Protein AF-A0A931UZY3-F1 (afdb_monomer)

Radius of gyration: 19.7 Å; Cα contacts (8 Å, |Δi|>4): 769; chains: 1; bounding box: 46×36×53 Å

Secondary structure (DSSP, 8-state):
--HHHHHHHHHH-TTSTT--HHHHHHTT---HHHHHHHHHTT-BTTB--EEEEEEEEEES--S-TTS--EEEEEEEEEEEETTS-EE--GGG---EEEEEEE--TTEE-S---SSSPPEEEEE-S-TTEEEEEEEEEEEE--SS---HHHHHHHHHHHHHT--S-BSSHHHHHHHHHHHHHHHHTGGGSEEEEEEEEEEEPBTTTBTTTT-EEEEE-SSEEEEEEEEETTT-EEEEEEEE-TT-EEEE--TT---TT-EEEEEEEES-EEEETTEEE-SSS-EEEEE--GGGHHHHTT-EEEEESSSEEEEEEEE---

Sequence (3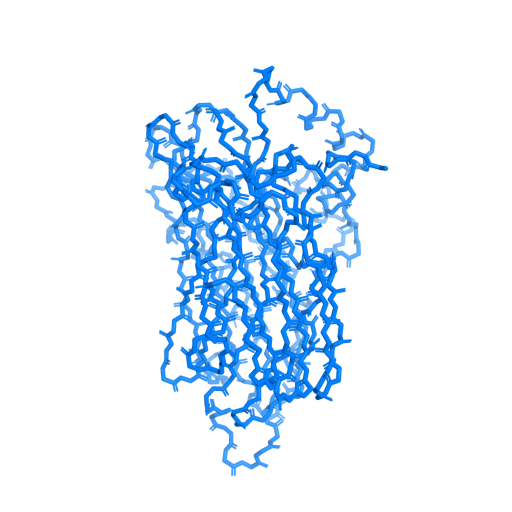18 aa):
MGALDDLARKLSDPKRIGLDEDLGNQLRLADESVTKMRLEAQSEEGRAFRAIHLLGAWVEDDTDLLGKGEVYWWAIPALGNRAGKVVWTPLCGLPTGAPPEKVGDKEWMKGFSLADPPLLAAIPPSDDYVAAFVHLGFFDDDWAPAKLAPAMKAGLAALAEIKTPADSPEAFSAPIRKAIFDSLKAQQDDLMLERTIRVLREEGKGFGAGAIGSALTQFIRVYWIVRDLERTEQLGPWSLAKGQEQRVLPPSGLEGNGLLAIFARGGPVRAEPFGTLDVERPFVNAAIEPRHETALAGGFNLVAEGDADVVAFYTPPG

Mean predicted aligned error: 4.59 Å

Solvent-accessible surface area (backbone atoms only — not comparable to full-atom values): 16448 Å² total; per-residue (Å²): 133,55,57,60,55,57,48,15,46,64,55,30,49,70,83,45,64,37,53,47,72,70,56,33,56,67,51,62,55,43,54,43,70,59,37,32,53,55,50,60,73,52,55,45,94,97,38,52,43,32,37,33,27,43,51,43,39,37,28,56,42,40,86,40,96,78,76,72,20,21,44,28,40,37,38,41,35,39,34,28,32,76,87,59,31,26,41,77,50,50,78,26,34,61,65,46,64,50,61,55,41,83,44,48,60,70,30,64,55,74,88,46,38,70,77,68,39,54,76,50,30,37,42,72,49,49,81,59,49,43,32,38,37,35,41,37,38,34,34,29,38,58,93,56,86,55,52,46,43,68,9,40,26,37,19,52,54,43,50,54,68,62,85,66,72,22,77,35,70,63,67,55,42,47,62,24,50,49,34,24,36,66,58,54,45,47,90,68,32,50,82,41,42,80,48,72,46,76,44,54,50,43,87,99,58,43,58,56,55,27,35,68,50,74,50,74,54,87,25,30,38,39,34,32,36,28,32,29,54,79,56,40,45,74,45,69,51,42,82,33,50,60,74,36,73,45,82,48,62,62,93,87,49,58,42,46,62,9,29,37,18,38,43,46,47,69,34,36,33,38,33,54,93,85,44,68,28,29,86,91,38,29,54,51,70,42,70,35,52,60,89,48,20,79,77,28,58,86,30,40,43,36,37,19,75,22,52,23,42,36,36,37,32,40,18,63,62,129

Foldseek 3Di:
DALLLVLLCQLQPQPAFQHDPVLCVLQVRDHSVVSSVVLVVLDDVVFFKKWKFWAWKWFQALVDPVQAWWKWKKKAKWFQFPVLWIHDHSSFHGIHIDWTHRAHHGGIDPPADPVNTDTRTMDGRDPRTFKMKMWMFMWIDPPDTFPQRNLSNQLSVQLSPPPDTHNDPCRNCVSSVVSSCVNRVCVNIGTQDTDMDMFGQDVPCGRPAQDKDWDDDSTMIIIMGIHRSNFKDKDDFDFDAAFDKDFDAGPVAQAAQKKKKKFKDDAKKAKPPQGIADPVRRMDIDGHHRVCRVVCRRHTMITGNHGMTMMMIIGHDD

pLDDT: mean 91.89, std 7.68, range [52.31, 98.19]

Structure (mmCIF, N/CA/C/O backbone):
data_AF-A0A931UZY3-F1
#
_entry.id   AF-A0A931UZY3-F1
#
loop_
_atom_site.group_PDB
_atom_site.id
_atom_site.type_symbol
_atom_site.label_atom_id
_atom_site.label_alt_id
_atom_site.label_comp_id
_atom_site.label_asym_id
_atom_site.label_entity_id
_atom_site.label_seq_id
_atom_site.pdbx_PDB_ins_code
_atom_site.Cartn_x
_atom_site.Cartn_y
_atom_site.Cartn_z
_atom_site.occupancy
_atom_site.B_iso_or_equiv
_atom_site.auth_seq_id
_atom_site.auth_comp_id
_atom_site.auth_asym_id
_atom_site.auth_atom_id
_atom_site.pdbx_PDB_model_num
ATOM 1 N N . MET A 1 1 ? 9.166 -9.367 16.534 1.00 54.62 1 MET A N 1
ATOM 2 C CA . MET A 1 1 ? 9.875 -9.116 15.267 1.00 54.62 1 MET A CA 1
ATOM 3 C C . MET A 1 1 ? 9.768 -7.626 15.019 1.00 54.62 1 MET A C 1
ATOM 5 O O . MET A 1 1 ? 8.683 -7.096 15.235 1.00 54.62 1 MET A O 1
ATOM 9 N N . GLY A 1 2 ? 10.883 -6.937 14.784 1.00 80.25 2 GLY A N 1
ATOM 10 C CA . GLY A 1 2 ? 10.881 -5.481 14.616 1.00 80.25 2 GLY A CA 1
ATOM 11 C C . GLY A 1 2 ? 10.355 -5.084 13.237 1.00 80.25 2 GLY A C 1
ATOM 12 O O . GLY A 1 2 ? 10.441 -5.863 12.296 1.00 80.25 2 GLY A O 1
ATOM 13 N N . ALA A 1 3 ? 9.847 -3.861 13.080 1.00 84.75 3 ALA A N 1
ATOM 14 C CA . ALA A 1 3 ? 9.264 -3.417 11.810 1.00 84.75 3 ALA A CA 1
ATOM 15 C C . ALA A 1 3 ? 10.244 -3.455 10.617 1.00 84.75 3 ALA A C 1
ATOM 17 O O . ALA A 1 3 ? 9.834 -3.692 9.481 1.00 84.75 3 ALA A O 1
ATOM 18 N N . LEU A 1 4 ? 11.545 -3.267 10.872 1.00 90.56 4 LEU A N 1
ATOM 19 C CA . LEU A 1 4 ? 12.591 -3.422 9.856 1.00 90.56 4 LEU A CA 1
ATOM 20 C C . LEU A 1 4 ? 12.842 -4.884 9.470 1.00 90.56 4 LEU A C 1
ATOM 22 O O . LEU A 1 4 ? 13.175 -5.134 8.316 1.00 90.56 4 LEU A O 1
ATOM 26 N N . ASP A 1 5 ? 12.654 -5.839 10.387 1.00 92.25 5 ASP A N 1
ATOM 27 C CA . ASP A 1 5 ? 12.763 -7.273 10.078 1.00 92.25 5 ASP A CA 1
ATOM 28 C C . ASP A 1 5 ? 11.657 -7.671 9.090 1.00 92.25 5 ASP A C 1
ATOM 30 O O . ASP A 1 5 ? 11.917 -8.268 8.045 1.00 92.25 5 ASP A O 1
ATOM 34 N N . ASP A 1 6 ? 10.420 -7.256 9.376 1.00 92.94 6 ASP A N 1
ATOM 35 C CA . ASP A 1 6 ? 9.269 -7.489 8.505 1.00 92.94 6 ASP A CA 1
ATOM 36 C C . ASP A 1 6 ? 9.458 -6.854 7.124 1.00 92.94 6 ASP A C 1
ATOM 38 O O . ASP A 1 6 ? 9.150 -7.482 6.105 1.00 92.94 6 ASP A O 1
ATOM 42 N N . LEU A 1 7 ? 9.992 -5.628 7.074 1.00 95.44 7 LEU A N 1
ATOM 43 C CA . LEU A 1 7 ? 10.299 -4.958 5.815 1.00 95.44 7 LEU A CA 1
ATOM 44 C C . LEU A 1 7 ? 11.415 -5.684 5.048 1.00 95.44 7 LEU A C 1
ATOM 46 O O . LEU A 1 7 ? 11.270 -5.903 3.845 1.00 95.44 7 LEU A O 1
ATOM 50 N N . ALA A 1 8 ? 12.493 -6.096 5.722 1.00 96.44 8 ALA A N 1
ATOM 51 C CA . ALA A 1 8 ? 13.594 -6.836 5.110 1.00 96.44 8 ALA A CA 1
ATOM 52 C C . ALA A 1 8 ? 13.105 -8.144 4.486 1.00 96.44 8 ALA A C 1
ATOM 54 O O . ALA A 1 8 ? 13.399 -8.412 3.319 1.00 96.44 8 ALA A O 1
ATOM 55 N N . ARG A 1 9 ? 12.289 -8.911 5.217 1.00 95.56 9 ARG A N 1
ATOM 56 C CA . ARG A 1 9 ? 11.672 -10.148 4.725 1.00 95.56 9 ARG A CA 1
ATOM 57 C C . ARG A 1 9 ? 10.833 -9.898 3.475 1.00 95.56 9 ARG A C 1
ATOM 59 O O . ARG A 1 9 ? 10.979 -10.608 2.487 1.00 95.56 9 ARG A O 1
ATOM 66 N N . LYS A 1 10 ? 9.979 -8.866 3.479 1.00 94.88 10 LYS A N 1
ATOM 67 C CA . LYS A 1 10 ? 9.156 -8.526 2.304 1.00 94.88 10 LYS A CA 1
ATOM 68 C C . LYS A 1 10 ? 10.016 -8.125 1.110 1.00 94.88 10 LYS A C 1
ATOM 70 O O . LYS A 1 10 ? 9.769 -8.584 -0.001 1.00 94.88 10 LYS A O 1
ATOM 75 N N . LEU A 1 11 ? 11.003 -7.258 1.311 1.00 95.81 11 LEU A N 1
ATOM 76 C CA . LEU A 1 11 ? 11.833 -6.730 0.227 1.00 95.81 11 LEU A CA 1
ATOM 77 C C . LEU A 1 11 ? 12.799 -7.766 -0.353 1.00 95.81 11 LEU A C 1
ATOM 79 O O . LEU A 1 11 ? 13.157 -7.629 -1.515 1.00 95.81 11 LEU A O 1
ATOM 83 N N . SER A 1 12 ? 13.181 -8.786 0.418 1.00 95.00 12 SER A N 1
ATOM 84 C CA . SER A 1 12 ? 14.100 -9.855 -0.003 1.00 95.00 12 SER A CA 1
ATOM 85 C C . SER A 1 12 ? 13.412 -11.132 -0.497 1.00 95.00 12 SER A C 1
ATOM 87 O O . SER A 1 12 ? 14.108 -12.063 -0.892 1.00 95.00 12 SER A O 1
ATOM 89 N N . ASP A 1 13 ? 12.074 -11.197 -0.496 1.00 93.00 13 ASP A N 1
ATOM 90 C CA . ASP A 1 13 ? 11.334 -12.422 -0.821 1.00 93.00 13 ASP A CA 1
ATOM 91 C C . ASP A 1 13 ? 11.614 -12.921 -2.258 1.00 93.00 13 ASP A C 1
ATOM 93 O O . ASP A 1 13 ? 11.174 -12.283 -3.227 1.00 93.00 13 ASP A O 1
ATOM 97 N N . PRO A 1 14 ? 12.287 -14.080 -2.426 1.00 88.62 14 PRO A N 1
ATOM 98 C CA . PRO A 1 14 ? 12.587 -14.635 -3.741 1.00 88.62 14 PRO A CA 1
ATOM 99 C C . PRO A 1 14 ? 11.364 -15.288 -4.399 1.00 88.62 14 PRO A C 1
ATOM 101 O O . PRO A 1 14 ? 11.409 -15.603 -5.582 1.00 88.62 14 PRO A O 1
ATOM 104 N N . LYS A 1 15 ? 10.264 -15.505 -3.662 1.00 89.75 15 LYS A N 1
ATOM 105 C CA . LYS A 1 15 ? 9.025 -16.108 -4.186 1.00 89.75 15 LYS A CA 1
ATOM 106 C C . LYS A 1 15 ? 8.113 -15.096 -4.876 1.00 89.75 15 LYS A C 1
ATOM 108 O O . LYS A 1 15 ? 6.986 -15.431 -5.243 1.00 89.75 15 LYS A O 1
ATOM 113 N N . ARG A 1 16 ? 8.577 -13.857 -5.042 1.00 90.00 16 ARG A N 1
ATOM 114 C CA . ARG A 1 16 ? 7.829 -12.798 -5.713 1.00 90.00 16 ARG A CA 1
ATOM 115 C C . ARG A 1 16 ? 7.468 -13.215 -7.139 1.00 90.00 16 ARG A C 1
ATOM 117 O O . ARG A 1 16 ? 8.260 -13.822 -7.857 1.00 90.00 16 ARG A O 1
ATOM 124 N N . ILE A 1 17 ? 6.254 -12.871 -7.555 1.00 91.69 17 ILE A N 1
ATOM 125 C CA . ILE A 1 17 ? 5.735 -13.232 -8.872 1.00 91.69 17 ILE A CA 1
ATOM 126 C C . ILE A 1 17 ? 6.665 -12.753 -10.002 1.00 91.69 17 ILE A C 1
ATOM 128 O O . ILE A 1 17 ? 7.053 -11.589 -10.059 1.00 91.69 17 ILE A O 1
ATOM 132 N N . GLY A 1 18 ? 7.027 -13.669 -10.903 1.00 91.12 18 GLY A N 1
ATOM 133 C CA . GLY A 1 18 ? 7.888 -13.379 -12.053 1.00 91.12 18 GLY A CA 1
ATOM 134 C C . GLY A 1 18 ? 9.381 -13.222 -11.742 1.00 91.12 18 GLY A C 1
ATOM 135 O O . GLY A 1 18 ? 10.159 -13.022 -12.673 1.00 91.12 18 GLY A O 1
ATOM 136 N N . LEU A 1 19 ? 9.798 -13.330 -10.478 1.00 94.19 19 LEU A N 1
ATOM 137 C CA . LEU A 1 19 ? 11.200 -13.248 -10.088 1.00 94.19 19 LEU A CA 1
ATOM 138 C C . LEU A 1 19 ? 11.870 -14.626 -10.178 1.00 94.19 19 LEU A C 1
ATOM 140 O O . LEU A 1 19 ? 11.405 -15.594 -9.581 1.00 94.19 19 LEU A O 1
ATOM 144 N N . ASP A 1 20 ? 12.980 -14.700 -10.906 1.00 93.69 20 ASP A N 1
ATOM 145 C CA . ASP A 1 20 ? 13.910 -15.827 -10.868 1.00 93.69 20 ASP A CA 1
ATOM 146 C C . ASP A 1 20 ? 15.282 -15.384 -10.340 1.00 93.69 20 ASP A C 1
ATOM 148 O O . ASP A 1 20 ? 15.517 -14.202 -10.080 1.00 93.69 20 ASP A O 1
ATOM 152 N N . GLU A 1 21 ? 16.177 -16.350 -10.130 1.00 92.94 21 GLU A N 1
ATOM 153 C CA . GLU A 1 21 ? 17.499 -16.112 -9.544 1.00 92.94 21 GLU A CA 1
ATOM 154 C C . GLU A 1 21 ? 18.349 -15.148 -10.387 1.00 92.94 21 GLU A C 1
ATOM 156 O O . GLU A 1 21 ? 18.958 -14.221 -9.848 1.00 92.94 21 GLU A O 1
ATOM 161 N N . ASP A 1 22 ? 18.337 -15.312 -11.712 1.00 93.81 22 ASP A N 1
ATOM 162 C CA . ASP A 1 22 ? 19.095 -14.466 -12.635 1.00 93.81 22 ASP A CA 1
ATOM 163 C C . ASP A 1 22 ? 18.628 -13.007 -12.564 1.00 93.81 22 ASP A C 1
ATOM 165 O O . ASP A 1 22 ? 19.449 -12.093 -12.426 1.00 93.81 22 ASP A O 1
ATOM 169 N N . LEU A 1 23 ? 17.312 -12.772 -12.596 1.00 95.06 23 LEU A N 1
ATOM 170 C CA . LEU A 1 23 ? 16.753 -11.430 -12.446 1.00 95.06 23 LEU A CA 1
ATOM 171 C C . LEU A 1 23 ? 16.992 -10.862 -11.050 1.00 95.06 23 LEU A C 1
ATOM 173 O O . LEU A 1 23 ? 17.326 -9.683 -10.933 1.00 95.06 23 LEU A O 1
ATOM 177 N N . GLY A 1 24 ? 16.882 -11.679 -10.000 1.00 94.06 24 GLY A N 1
ATOM 178 C CA . GLY A 1 24 ? 17.213 -11.274 -8.634 1.00 94.06 24 GLY A CA 1
ATOM 179 C C . GLY A 1 24 ? 18.635 -10.722 -8.538 1.00 94.06 24 GLY A C 1
ATOM 180 O O . GLY A 1 24 ? 18.843 -9.627 -8.008 1.00 94.06 24 GLY A O 1
ATOM 181 N N . ASN A 1 25 ? 19.598 -11.414 -9.150 1.00 93.50 25 ASN A N 1
ATOM 182 C CA . ASN A 1 25 ? 20.993 -10.983 -9.210 1.00 93.50 25 ASN A CA 1
ATOM 183 C C . ASN A 1 25 ? 21.171 -9.676 -10.001 1.00 93.50 25 ASN A C 1
ATOM 185 O O . ASN A 1 25 ? 21.836 -8.750 -9.525 1.00 93.50 25 ASN A O 1
ATOM 189 N N . GLN A 1 26 ? 20.549 -9.551 -11.178 1.00 95.06 26 GLN A N 1
ATOM 190 C CA . GLN A 1 26 ? 20.613 -8.326 -11.992 1.00 95.06 26 GLN A CA 1
ATOM 191 C C . GLN A 1 26 ? 20.016 -7.112 -11.269 1.00 95.06 26 GLN A C 1
ATOM 193 O O . GLN A 1 26 ? 20.567 -6.008 -11.327 1.00 95.06 26 GLN A O 1
ATOM 198 N N . LEU A 1 27 ? 18.922 -7.335 -10.542 1.00 94.69 27 LEU A N 1
ATOM 199 C CA . LEU A 1 27 ? 18.228 -6.338 -9.734 1.00 94.69 27 LEU A CA 1
ATOM 200 C C . LEU A 1 27 ? 18.885 -6.129 -8.365 1.00 94.69 27 LEU A C 1
ATOM 202 O O . LEU A 1 27 ? 18.409 -5.308 -7.590 1.00 94.69 27 LEU A O 1
ATOM 206 N N . ARG A 1 28 ? 20.005 -6.802 -8.065 1.00 93.12 28 ARG A N 1
ATOM 207 C CA . ARG A 1 28 ? 20.758 -6.675 -6.801 1.00 93.12 28 ARG A CA 1
ATOM 208 C C . ARG A 1 28 ? 19.919 -6.991 -5.561 1.00 93.12 28 ARG A C 1
ATOM 210 O O . ARG A 1 28 ? 20.172 -6.428 -4.482 1.00 93.12 28 ARG A O 1
ATOM 217 N N . LEU A 1 29 ? 18.934 -7.872 -5.723 1.00 92.94 29 LEU A N 1
ATOM 218 C CA . LEU A 1 29 ? 18.204 -8.446 -4.609 1.00 92.94 29 LEU A CA 1
ATOM 219 C C . LEU A 1 29 ? 19.205 -9.177 -3.718 1.00 92.94 29 LEU A C 1
ATOM 221 O O . LEU A 1 29 ? 20.105 -9.858 -4.203 1.00 92.94 29 LEU A O 1
ATOM 225 N N . ALA A 1 30 ? 19.092 -8.967 -2.417 1.00 93.25 30 ALA A N 1
ATOM 226 C CA . ALA A 1 30 ? 19.946 -9.620 -1.445 1.00 93.25 30 ALA A CA 1
ATOM 227 C C . ALA A 1 30 ? 19.081 -10.460 -0.514 1.00 93.25 30 ALA A C 1
ATOM 229 O O . ALA A 1 30 ? 17.872 -10.240 -0.426 1.00 93.25 30 ALA A O 1
ATOM 230 N N . ASP A 1 31 ? 19.707 -11.393 0.197 1.00 94.75 31 ASP A N 1
ATOM 231 C CA . ASP A 1 31 ? 19.025 -12.133 1.251 1.00 94.75 31 ASP A CA 1
ATOM 232 C C . ASP A 1 31 ? 18.487 -11.200 2.354 1.00 94.75 31 ASP A C 1
ATOM 234 O O . ASP A 1 31 ? 18.817 -10.008 2.427 1.00 94.75 31 ASP A O 1
ATOM 238 N N . GLU A 1 32 ? 17.635 -11.751 3.216 1.00 96.06 32 GLU A N 1
ATOM 239 C CA . GLU A 1 32 ? 16.985 -11.008 4.296 1.00 96.06 32 GLU A CA 1
ATOM 240 C C . GLU A 1 32 ? 17.997 -10.328 5.229 1.00 96.06 32 GLU A C 1
ATOM 242 O O . GLU A 1 32 ? 17.806 -9.170 5.598 1.00 96.06 32 GLU A O 1
ATOM 247 N N . SER A 1 33 ? 19.109 -10.994 5.556 1.00 95.81 33 SER A N 1
ATOM 248 C CA . SER A 1 33 ? 20.115 -10.468 6.485 1.00 95.81 33 SER A CA 1
ATOM 249 C C . SER A 1 33 ? 20.860 -9.263 5.907 1.00 95.81 33 SER A C 1
ATOM 251 O O . SER A 1 33 ? 21.020 -8.238 6.571 1.00 95.81 33 SER A O 1
ATOM 253 N N . VAL A 1 34 ? 21.247 -9.338 4.633 1.00 95.94 34 VAL A N 1
ATOM 254 C CA . VAL A 1 34 ? 21.914 -8.247 3.919 1.00 95.94 34 VAL A CA 1
ATOM 255 C C . VAL A 1 34 ? 20.941 -7.108 3.653 1.00 95.94 34 VAL A C 1
ATOM 257 O O . VAL A 1 34 ? 21.309 -5.940 3.781 1.00 95.94 34 VAL A O 1
ATOM 260 N N . THR A 1 35 ? 19.693 -7.422 3.316 1.00 96.19 35 THR A N 1
ATOM 261 C CA . THR A 1 35 ? 18.638 -6.420 3.135 1.00 96.19 35 THR A CA 1
ATOM 262 C C . THR A 1 35 ? 18.379 -5.673 4.436 1.00 96.19 35 THR A C 1
ATOM 264 O O . THR A 1 35 ? 18.352 -4.445 4.425 1.00 96.19 35 THR A O 1
ATOM 267 N N . LYS A 1 36 ? 18.298 -6.383 5.566 1.00 95.31 36 LYS A N 1
ATOM 268 C CA . LYS A 1 36 ? 18.183 -5.780 6.895 1.00 95.31 36 LYS A CA 1
ATOM 269 C C . LYS A 1 36 ? 19.349 -4.840 7.196 1.00 95.31 36 LYS A C 1
ATOM 271 O O . LYS A 1 36 ? 19.099 -3.683 7.512 1.00 95.31 36 LYS A O 1
ATOM 276 N N . MET A 1 37 ? 20.597 -5.275 7.001 1.00 94.06 37 MET A N 1
ATOM 277 C CA . MET A 1 37 ? 21.767 -4.402 7.193 1.00 94.06 37 MET A CA 1
ATOM 278 C C . MET A 1 37 ? 21.708 -3.144 6.313 1.00 94.06 37 MET A C 1
ATOM 280 O O . MET A 1 37 ? 22.073 -2.055 6.750 1.00 94.06 37 MET A O 1
ATOM 284 N N . ARG A 1 38 ? 21.242 -3.270 5.062 1.00 94.69 38 ARG A N 1
ATOM 285 C CA . ARG A 1 38 ? 21.077 -2.127 4.149 1.00 94.69 38 ARG A CA 1
ATOM 286 C C . ARG A 1 38 ? 19.979 -1.166 4.610 1.00 94.69 38 ARG A C 1
ATOM 288 O O . ARG A 1 38 ? 20.147 0.038 4.439 1.00 94.69 38 ARG A O 1
ATOM 295 N N . LEU A 1 39 ? 18.879 -1.681 5.164 1.00 94.44 39 LEU A N 1
ATOM 296 C CA . LEU A 1 39 ? 17.817 -0.864 5.756 1.00 94.44 39 LEU A CA 1
ATOM 297 C C . LEU A 1 39 ? 18.328 -0.140 7.005 1.00 94.44 39 LEU A C 1
ATOM 299 O O . LEU A 1 39 ? 18.181 1.071 7.091 1.00 94.44 39 LEU A O 1
ATOM 303 N N . GLU A 1 40 ? 18.996 -0.849 7.917 1.00 92.00 40 GLU A N 1
ATOM 304 C CA . GLU A 1 40 ? 19.592 -0.273 9.131 1.00 92.00 40 GLU A CA 1
ATOM 305 C C . GLU A 1 40 ? 20.615 0.822 8.808 1.00 92.00 40 GLU A C 1
ATOM 307 O O . GLU A 1 40 ? 20.624 1.861 9.458 1.00 92.00 40 GLU A O 1
ATOM 312 N N . ALA A 1 41 ? 21.424 0.642 7.760 1.00 90.81 41 ALA A N 1
ATOM 313 C CA . ALA A 1 41 ? 22.376 1.654 7.302 1.00 90.81 41 ALA A CA 1
ATOM 314 C C . ALA A 1 41 ? 21.713 2.921 6.724 1.00 90.81 41 ALA A C 1
ATOM 316 O O . ALA A 1 41 ? 22.375 3.948 6.597 1.00 90.81 41 ALA A O 1
ATOM 317 N N . GLN A 1 42 ? 20.436 2.844 6.336 1.00 89.62 42 GLN A N 1
ATOM 318 C CA . GLN A 1 42 ? 19.635 3.985 5.882 1.00 89.62 42 GLN A CA 1
ATOM 319 C C . GLN A 1 42 ? 18.705 4.529 6.966 1.00 89.62 42 GLN A C 1
ATOM 321 O O . GLN A 1 42 ? 18.064 5.553 6.738 1.00 89.62 42 GLN A O 1
ATOM 326 N N . SER A 1 43 ? 18.601 3.858 8.114 1.00 83.81 43 SER A N 1
ATOM 327 C CA . SER A 1 43 ? 17.850 4.367 9.253 1.00 83.81 43 SER A CA 1
ATOM 328 C C . SER A 1 43 ? 18.564 5.586 9.827 1.00 83.81 43 SER A C 1
ATOM 330 O O . SER A 1 43 ? 19.778 5.586 10.027 1.00 83.81 43 SER A O 1
ATOM 332 N N . GLU A 1 44 ? 17.796 6.628 10.109 1.00 78.62 44 GLU A N 1
ATOM 333 C CA . GLU A 1 44 ? 18.274 7.837 10.770 1.00 78.62 44 GLU A CA 1
ATOM 334 C C . GLU A 1 44 ? 17.604 7.899 12.148 1.00 78.62 44 GLU A C 1
ATOM 336 O O . GLU A 1 44 ? 16.424 7.574 12.282 1.00 78.62 44 GLU A O 1
ATOM 341 N N . GLU A 1 45 ? 18.344 8.283 13.190 1.00 73.56 45 GLU A N 1
ATOM 342 C CA . GLU A 1 45 ? 17.781 8.392 14.539 1.00 73.56 45 GLU A CA 1
ATOM 343 C C . GLU A 1 45 ? 16.577 9.351 14.538 1.00 73.56 45 GLU A C 1
ATOM 345 O O . GLU A 1 45 ? 16.658 10.475 14.039 1.00 73.56 45 GLU A O 1
ATOM 350 N N . GLY A 1 46 ? 15.434 8.882 15.047 1.00 70.31 46 GLY A N 1
ATOM 351 C CA . GLY A 1 46 ? 14.178 9.637 15.051 1.00 70.31 46 GLY A CA 1
ATOM 352 C C . GLY A 1 46 ? 13.458 9.717 13.697 1.00 70.31 46 GLY A C 1
ATOM 353 O O . GLY A 1 46 ? 12.490 10.469 13.568 1.00 70.31 46 GLY A O 1
ATOM 354 N N . ARG A 1 47 ? 13.896 8.972 12.671 1.00 81.44 47 ARG A N 1
ATOM 355 C CA . ARG A 1 47 ? 13.231 8.914 11.362 1.00 81.44 47 ARG A CA 1
ATOM 356 C C . ARG A 1 47 ? 13.105 7.481 10.854 1.00 81.44 47 ARG A C 1
ATOM 358 O O . ARG A 1 47 ? 14.083 6.813 10.528 1.00 81.44 47 ARG A O 1
ATOM 365 N N . ALA A 1 48 ? 11.864 7.059 10.656 1.00 86.00 48 ALA A N 1
ATOM 366 C CA . ALA A 1 48 ? 11.557 5.726 10.164 1.00 86.00 48 ALA A CA 1
ATOM 367 C C . ALA A 1 48 ? 11.313 5.666 8.653 1.00 86.00 48 ALA A C 1
ATOM 369 O O . ALA A 1 48 ? 10.846 6.621 8.020 1.00 86.00 48 ALA A O 1
ATOM 370 N N . PHE A 1 49 ? 11.505 4.475 8.091 1.00 93.38 49 PHE A N 1
ATOM 371 C CA . PHE A 1 49 ? 10.975 4.136 6.775 1.00 93.38 49 PHE A CA 1
ATOM 372 C C . PHE A 1 49 ? 9.460 4.340 6.717 1.00 93.38 49 PHE A C 1
ATOM 374 O O . PHE A 1 49 ? 8.738 4.127 7.698 1.00 93.38 49 PHE A O 1
ATOM 381 N N . ARG A 1 50 ? 8.969 4.715 5.534 1.00 94.06 50 ARG A N 1
ATOM 382 C CA . ARG A 1 50 ? 7.539 4.664 5.222 1.00 94.06 50 ARG A CA 1
ATOM 383 C C . ARG A 1 50 ? 7.239 3.492 4.310 1.00 94.06 50 ARG A C 1
ATOM 385 O O . ARG A 1 50 ? 8.050 3.164 3.450 1.00 94.06 50 ARG A O 1
ATOM 392 N N . ALA A 1 51 ? 6.071 2.889 4.470 1.00 95.75 51 ALA A N 1
ATOM 393 C CA . ALA A 1 51 ? 5.628 1.782 3.636 1.00 95.75 51 ALA A CA 1
ATOM 394 C C . ALA A 1 51 ? 4.227 2.045 3.086 1.00 95.75 51 ALA A C 1
ATOM 396 O O . ALA A 1 51 ? 3.304 2.341 3.842 1.00 95.75 51 ALA A O 1
ATOM 397 N N . ILE A 1 52 ? 4.072 1.937 1.769 1.00 97.56 52 ILE A N 1
ATOM 398 C CA . ILE A 1 52 ? 2.784 2.038 1.084 1.00 97.56 52 ILE A CA 1
ATOM 399 C C . ILE A 1 52 ? 2.218 0.627 0.945 1.00 97.56 52 ILE A C 1
ATOM 401 O O . ILE A 1 52 ? 2.844 -0.227 0.318 1.00 97.56 52 ILE A O 1
ATOM 405 N N . HIS A 1 53 ? 1.037 0.390 1.507 1.00 97.31 53 HIS A N 1
ATOM 406 C CA . HIS A 1 53 ? 0.371 -0.909 1.499 1.00 97.31 53 HIS A CA 1
ATOM 407 C C . HIS A 1 53 ? -0.997 -0.842 0.833 1.00 97.31 53 HIS A C 1
ATOM 409 O O . HIS A 1 53 ? -1.772 0.069 1.116 1.00 97.31 53 HIS A O 1
ATOM 415 N N . LEU A 1 54 ? -1.307 -1.829 -0.003 1.00 97.25 54 LEU A N 1
ATOM 416 C CA . LEU A 1 54 ? -2.625 -1.991 -0.615 1.00 97.25 54 LEU A CA 1
ATOM 417 C C . LEU A 1 54 ? -3.592 -2.630 0.392 1.00 97.25 54 LEU A C 1
ATOM 419 O O . LEU A 1 54 ? -3.283 -3.686 0.937 1.00 97.25 54 LEU A O 1
ATOM 423 N N . LEU A 1 55 ? -4.739 -2.001 0.653 1.00 97.00 55 LEU A N 1
ATOM 424 C CA . LEU A 1 55 ? -5.721 -2.482 1.636 1.00 97.00 55 LEU A CA 1
ATOM 425 C C . LEU A 1 55 ? -6.871 -3.254 0.991 1.00 97.00 55 LEU A C 1
ATOM 427 O O . LEU A 1 55 ? -7.308 -4.273 1.521 1.00 97.00 55 LEU A O 1
ATOM 431 N N . GLY A 1 56 ? -7.363 -2.779 -0.150 1.00 96.06 56 GLY A N 1
ATOM 432 C CA . GLY A 1 56 ? -8.488 -3.411 -0.818 1.00 96.06 56 GLY A CA 1
ATOM 433 C C . GLY A 1 56 ? -8.835 -2.760 -2.146 1.00 96.06 56 GLY A C 1
ATOM 434 O O . GLY A 1 56 ? -8.433 -1.626 -2.420 1.00 96.06 56 GLY A O 1
ATOM 435 N N . ALA A 1 57 ? -9.617 -3.488 -2.935 1.00 96.69 57 ALA A N 1
ATOM 436 C CA . ALA A 1 57 ? -10.268 -2.983 -4.129 1.00 96.69 57 ALA A CA 1
ATOM 437 C C . ALA A 1 57 ? -11.726 -3.458 -4.156 1.00 96.69 57 ALA A C 1
ATOM 439 O O . ALA A 1 57 ? -12.003 -4.625 -3.869 1.00 96.69 57 ALA A O 1
ATOM 440 N N . TRP A 1 58 ? -12.632 -2.534 -4.451 1.00 95.88 58 TRP A N 1
ATOM 441 C CA . TRP A 1 58 ? -14.058 -2.765 -4.645 1.00 95.88 58 TRP A CA 1
ATOM 442 C C . TRP A 1 58 ? -14.380 -2.606 -6.125 1.00 95.88 58 TRP A C 1
ATOM 444 O O . TRP A 1 58 ? -14.100 -1.547 -6.693 1.00 95.88 58 TRP A O 1
ATOM 454 N N . VAL A 1 59 ? -14.941 -3.648 -6.727 1.00 94.00 59 VAL A N 1
ATOM 455 C CA . VAL A 1 59 ? -15.361 -3.664 -8.128 1.00 94.00 59 VAL A CA 1
ATOM 456 C C . VAL A 1 59 ? -16.772 -3.093 -8.208 1.00 94.00 59 VAL A C 1
ATOM 458 O O . VAL A 1 59 ? -17.694 -3.624 -7.599 1.00 94.00 59 VAL A O 1
ATOM 461 N N . GLU A 1 60 ? -16.936 -1.968 -8.900 1.00 92.69 60 GLU A N 1
ATOM 462 C CA . GLU A 1 60 ? -18.248 -1.355 -9.156 1.00 92.69 60 GLU A CA 1
ATOM 463 C C . GLU A 1 60 ? -19.016 -2.094 -10.241 1.00 92.69 60 GLU A C 1
ATOM 465 O O . GLU A 1 60 ? -20.220 -2.317 -10.110 1.00 92.69 60 GLU A O 1
ATOM 470 N N . ASP A 1 61 ? -18.286 -2.422 -11.296 1.00 86.94 61 ASP A N 1
ATOM 471 C CA . ASP A 1 61 ? -18.755 -3.021 -12.531 1.00 86.94 61 ASP A CA 1
ATOM 472 C C . ASP A 1 61 ? -17.587 -3.876 -13.023 1.00 86.94 61 ASP A C 1
ATOM 474 O O . ASP A 1 61 ? -16.482 -3.355 -13.224 1.00 86.94 61 ASP A O 1
ATOM 478 N N . ASP A 1 62 ? -17.815 -5.184 -13.084 1.00 75.75 62 ASP A N 1
ATOM 479 C CA . ASP A 1 62 ? -16.830 -6.183 -13.475 1.00 75.75 62 ASP A CA 1
ATOM 480 C C . ASP A 1 62 ? -16.587 -6.210 -14.982 1.00 75.75 62 ASP A C 1
ATOM 482 O O . ASP A 1 62 ? -15.871 -7.090 -15.417 1.00 75.75 62 ASP A O 1
ATOM 486 N N . THR A 1 63 ? -17.141 -5.260 -15.756 1.00 72.31 63 THR A N 1
ATOM 487 C CA . THR A 1 63 ? -17.054 -5.097 -17.225 1.00 72.31 63 THR A CA 1
ATOM 488 C C . THR A 1 63 ? -17.568 -6.278 -18.053 1.00 72.31 63 THR A C 1
ATOM 490 O O . THR A 1 63 ? -17.924 -6.128 -19.229 1.00 72.31 63 THR A O 1
ATOM 493 N N . ASP A 1 64 ? -17.754 -7.425 -17.419 1.00 69.56 64 ASP A N 1
ATOM 494 C CA . ASP A 1 64 ? -17.878 -8.709 -18.051 1.00 69.56 64 ASP A CA 1
ATOM 495 C C . ASP A 1 64 ? -19.354 -9.124 -18.107 1.00 69.56 64 ASP A C 1
ATOM 497 O O . ASP A 1 64 ? -19.949 -9.642 -17.160 1.00 69.56 64 ASP A O 1
ATOM 501 N N . LEU A 1 65 ? -19.986 -8.956 -19.276 1.00 52.31 65 LEU A N 1
ATOM 502 C CA . LEU A 1 65 ? -21.427 -9.204 -19.501 1.00 52.31 65 LEU A CA 1
ATOM 503 C C . LEU A 1 65 ? -21.924 -10.614 -19.099 1.00 52.31 65 LEU A C 1
ATOM 505 O O . LEU A 1 65 ? -23.133 -10.872 -19.107 1.00 52.31 65 LEU A O 1
ATOM 509 N N . LEU A 1 66 ? -21.015 -11.553 -18.816 1.00 57.44 66 LEU A N 1
ATOM 510 C CA . LEU A 1 66 ? -21.296 -12.950 -18.489 1.00 57.44 66 LEU A CA 1
ATOM 511 C C . LEU A 1 66 ? -20.925 -13.347 -17.046 1.00 57.44 66 LEU A C 1
ATOM 513 O O . LEU A 1 66 ? -21.083 -14.530 -16.715 1.00 57.44 66 LEU A O 1
ATOM 517 N N . GLY A 1 67 ? -20.468 -12.413 -16.199 1.00 56.19 67 GLY A N 1
ATOM 518 C CA . GLY A 1 67 ? -20.146 -12.658 -14.785 1.00 56.19 67 GLY A CA 1
ATOM 519 C C . GLY A 1 67 ? -19.041 -13.701 -14.583 1.00 56.19 67 GLY A C 1
ATOM 520 O O . GLY A 1 67 ? -19.112 -14.550 -13.678 1.00 56.19 67 GLY A O 1
ATOM 521 N N . LYS A 1 68 ? -18.072 -13.725 -15.505 1.00 62.31 68 LYS A N 1
ATOM 522 C CA . LYS A 1 68 ? -16.884 -14.581 -15.440 1.00 62.31 68 LYS A CA 1
ATOM 523 C C . LYS A 1 68 ? -15.612 -13.787 -15.147 1.00 62.31 68 LYS A C 1
ATOM 525 O O . LYS A 1 68 ? -14.590 -14.456 -14.996 1.00 62.31 68 LYS A O 1
ATOM 530 N N . GLY A 1 69 ? -15.725 -12.468 -15.001 1.00 68.44 69 GLY A N 1
ATOM 531 C CA . GLY A 1 69 ? -14.623 -11.540 -14.846 1.00 68.44 69 GLY A CA 1
ATOM 532 C C . GLY A 1 69 ? -13.705 -11.977 -13.724 1.00 68.44 69 GLY A C 1
ATOM 533 O O . GLY A 1 69 ? -14.133 -12.316 -12.610 1.00 68.44 69 GLY A O 1
ATOM 534 N N . GLU A 1 70 ? -12.426 -12.060 -14.051 1.00 88.19 70 GLU A N 1
ATOM 535 C CA . GLU A 1 70 ? -11.379 -12.262 -13.070 1.00 88.19 70 GLU A CA 1
ATOM 536 C C . GLU A 1 70 ? -10.506 -11.015 -13.084 1.00 88.19 70 GLU A C 1
ATOM 538 O O . GLU A 1 70 ? -9.867 -10.687 -14.078 1.00 88.19 70 GLU A O 1
ATOM 543 N N . VAL A 1 71 ? -10.431 -10.325 -11.952 1.00 91.38 71 VAL A N 1
ATOM 544 C CA . VAL A 1 71 ? -9.669 -9.082 -11.869 1.00 91.38 71 VAL A CA 1
ATOM 545 C C . VAL A 1 71 ? -8.251 -9.395 -11.422 1.00 91.38 71 VAL A C 1
ATOM 547 O O . VAL A 1 71 ? -8.036 -10.025 -10.382 1.00 91.38 71 VAL A O 1
ATOM 550 N N . TYR A 1 72 ? -7.262 -8.924 -12.176 1.00 92.94 72 TYR A N 1
ATOM 551 C CA . TYR A 1 72 ? -5.852 -8.983 -11.794 1.00 92.94 72 TYR A CA 1
ATOM 552 C C . TYR A 1 72 ? -5.274 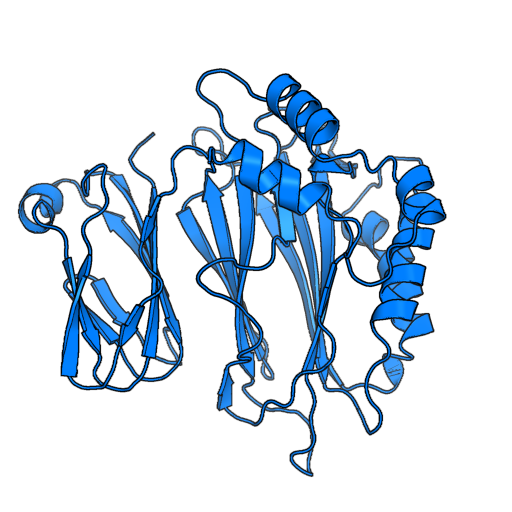-7.581 -11.608 1.00 92.94 72 TYR A C 1
ATOM 554 O O . TYR A 1 72 ? -5.812 -6.577 -12.079 1.00 92.94 72 TYR A O 1
ATOM 562 N N . TRP A 1 73 ? -4.141 -7.497 -10.909 1.00 95.12 73 TRP A N 1
ATOM 563 C CA . TRP A 1 73 ? -3.487 -6.215 -10.662 1.00 95.12 73 TRP A CA 1
ATOM 564 C C . TRP A 1 73 ? -1.970 -6.321 -10.647 1.00 95.12 73 TRP A C 1
ATOM 566 O O . TRP A 1 73 ? -1.389 -7.370 -10.350 1.00 95.12 73 TRP A O 1
ATOM 576 N N . TRP A 1 74 ? -1.322 -5.194 -10.915 1.00 96.12 74 TRP A N 1
ATOM 577 C CA . TRP A 1 74 ? 0.125 -5.045 -10.820 1.00 96.12 74 TRP A CA 1
ATOM 578 C C . TRP A 1 74 ? 0.511 -3.607 -10.459 1.00 96.12 74 TRP A C 1
ATOM 580 O O . TRP A 1 74 ? -0.257 -2.664 -10.638 1.00 96.12 74 TRP A O 1
ATOM 590 N N . ALA A 1 75 ? 1.712 -3.437 -9.912 1.00 97.50 75 ALA A N 1
ATOM 591 C CA . ALA A 1 75 ? 2.232 -2.164 -9.440 1.00 97.50 75 ALA A CA 1
ATOM 592 C C . ALA A 1 75 ? 3.729 -2.012 -9.734 1.00 97.50 75 ALA A C 1
ATOM 594 O O . ALA A 1 75 ? 4.478 -2.987 -9.669 1.00 97.50 75 ALA A O 1
ATOM 595 N N . ILE A 1 76 ? 4.175 -0.782 -10.004 1.00 98.19 76 ILE A N 1
ATOM 596 C CA . ILE A 1 76 ? 5.579 -0.416 -10.245 1.00 98.19 76 ILE A CA 1
ATOM 597 C C . ILE A 1 76 ? 5.972 0.720 -9.284 1.00 98.19 76 ILE A C 1
ATOM 599 O O . ILE A 1 76 ? 5.495 1.847 -9.463 1.00 98.19 76 ILE A O 1
ATOM 603 N N . PRO A 1 77 ? 6.835 0.462 -8.284 1.00 97.81 77 PRO A N 1
ATOM 604 C CA . PRO A 1 77 ? 7.299 1.493 -7.362 1.00 97.81 7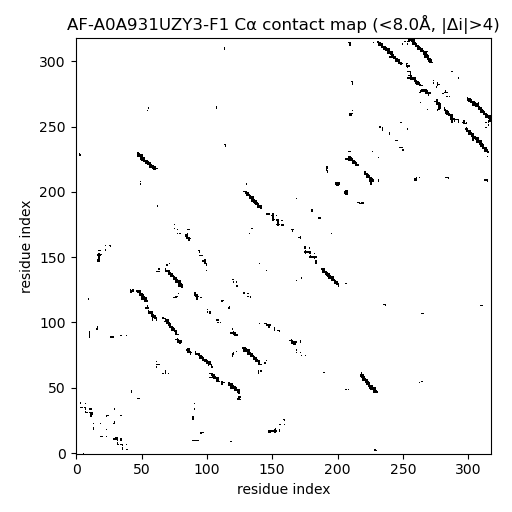7 PRO A CA 1
ATOM 605 C C . PRO A 1 77 ? 8.500 2.283 -7.894 1.00 97.81 77 PRO A C 1
ATOM 607 O O . PRO A 1 77 ? 9.380 1.739 -8.563 1.00 97.81 77 PRO A O 1
ATOM 610 N N . ALA A 1 78 ? 8.568 3.564 -7.533 1.00 97.75 78 ALA A N 1
ATOM 611 C CA . ALA A 1 78 ? 9.714 4.436 -7.770 1.00 97.75 78 ALA A CA 1
ATOM 612 C C . ALA A 1 78 ? 9.783 5.582 -6.746 1.00 97.75 78 ALA A C 1
ATOM 614 O O . ALA A 1 78 ? 8.797 5.912 -6.084 1.00 97.75 78 ALA A O 1
ATOM 615 N N . LEU A 1 79 ? 10.937 6.245 -6.655 1.00 97.88 79 LEU A N 1
ATOM 616 C CA . LEU A 1 79 ? 11.169 7.392 -5.775 1.00 97.88 79 LEU A CA 1
ATOM 617 C C . LEU A 1 79 ? 11.529 8.635 -6.588 1.00 97.88 79 LEU A C 1
ATOM 619 O O . LEU A 1 79 ? 12.342 8.574 -7.503 1.00 97.88 79 LEU A O 1
ATOM 623 N N . GLY A 1 80 ? 10.957 9.779 -6.228 1.00 97.56 80 GLY A N 1
ATOM 624 C CA . GLY A 1 80 ? 11.369 11.089 -6.724 1.00 97.56 80 GLY A CA 1
ATOM 625 C C . GLY A 1 80 ? 12.400 11.714 -5.795 1.00 97.56 80 GLY A C 1
ATOM 626 O O . GLY A 1 80 ? 12.146 11.852 -4.596 1.00 97.56 80 GLY A O 1
ATOM 627 N N . ASN A 1 81 ? 13.546 12.113 -6.340 1.00 95.69 81 ASN A N 1
ATOM 628 C CA . ASN A 1 81 ? 14.608 12.759 -5.578 1.00 95.69 81 ASN A CA 1
ATOM 629 C C . ASN A 1 81 ? 14.543 14.297 -5.649 1.00 95.69 81 ASN A C 1
ATOM 631 O O . ASN A 1 81 ? 13.839 14.874 -6.481 1.00 95.69 81 ASN A O 1
ATOM 635 N N . ARG A 1 82 ? 15.307 14.980 -4.788 1.00 94.19 82 ARG A N 1
ATOM 636 C CA . ARG A 1 82 ? 15.408 16.454 -4.745 1.00 94.19 82 ARG A CA 1
ATOM 637 C C . ARG A 1 82 ? 15.900 17.089 -6.046 1.00 94.19 82 ARG A C 1
ATOM 639 O O . ARG A 1 82 ? 15.599 18.250 -6.299 1.00 94.19 82 ARG A O 1
ATOM 646 N N . ALA A 1 83 ? 16.627 16.342 -6.877 1.00 94.62 83 ALA A N 1
ATOM 647 C CA . ALA A 1 83 ? 17.073 16.799 -8.192 1.00 94.62 83 ALA A CA 1
ATOM 648 C C . ALA A 1 83 ? 15.962 16.735 -9.261 1.00 94.62 83 ALA A C 1
ATOM 650 O O . ALA A 1 83 ? 16.224 17.006 -10.432 1.00 94.62 83 ALA A O 1
ATOM 651 N N . GLY A 1 84 ? 14.737 16.351 -8.881 1.00 94.25 84 GLY A N 1
ATOM 652 C CA . GLY A 1 84 ? 13.604 16.216 -9.793 1.00 94.25 84 GLY A CA 1
ATOM 653 C C . GLY A 1 84 ? 13.673 14.969 -10.673 1.00 94.25 84 GLY A C 1
ATOM 654 O O . GLY A 1 84 ? 12.945 14.887 -11.655 1.00 94.25 84 GLY A O 1
ATOM 655 N N . LYS A 1 85 ? 14.540 14.004 -10.345 1.00 97.62 85 LYS A N 1
ATOM 656 C CA . LYS A 1 85 ? 14.663 12.738 -11.073 1.00 97.62 85 LYS A CA 1
ATOM 657 C C . LYS A 1 85 ? 13.894 11.628 -10.376 1.00 97.62 85 LYS A C 1
ATOM 659 O O . LYS A 1 85 ? 13.739 11.632 -9.155 1.00 97.62 85 LYS A O 1
ATOM 664 N N . VAL A 1 86 ? 13.482 10.641 -11.159 1.00 97.81 86 VAL A N 1
ATOM 665 C CA . VAL A 1 86 ? 12.881 9.404 -10.672 1.00 97.81 86 VAL A CA 1
ATOM 666 C C . VAL A 1 86 ? 13.922 8.296 -10.672 1.00 97.81 86 VAL A C 1
ATOM 668 O O . VAL A 1 86 ? 14.597 8.050 -11.673 1.00 97.81 86 VAL A O 1
ATOM 671 N N . VAL A 1 87 ? 14.070 7.650 -9.523 1.00 96.25 87 VAL A N 1
ATOM 672 C CA . VAL A 1 87 ? 15.042 6.591 -9.263 1.00 96.25 87 VAL A CA 1
ATOM 673 C C . VAL A 1 87 ? 14.356 5.378 -8.659 1.00 96.25 87 VAL A C 1
ATOM 675 O O . VAL A 1 87 ? 13.249 5.455 -8.128 1.00 96.25 87 VAL A O 1
ATOM 678 N N . TRP A 1 88 ? 15.056 4.253 -8.705 1.00 95.88 88 TRP A N 1
ATOM 679 C CA . TRP A 1 88 ? 14.618 3.011 -8.099 1.00 95.88 88 TRP A CA 1
ATOM 680 C C . TRP A 1 88 ? 15.784 2.333 -7.383 1.00 95.88 88 TRP A C 1
ATOM 682 O O . TRP A 1 88 ? 16.938 2.431 -7.805 1.00 95.88 88 TRP A O 1
ATOM 692 N N . THR A 1 89 ? 15.467 1.652 -6.283 1.00 92.94 89 THR A N 1
ATOM 693 C CA . THR A 1 89 ? 16.394 0.769 -5.576 1.00 92.94 89 THR A CA 1
ATOM 694 C C . THR A 1 89 ? 15.639 -0.472 -5.100 1.00 92.94 89 THR A C 1
ATOM 696 O O . THR A 1 89 ? 14.431 -0.384 -4.869 1.00 92.94 89 THR A O 1
ATOM 699 N N . PRO A 1 90 ? 16.327 -1.598 -4.842 1.00 92.44 90 PRO A N 1
ATOM 700 C CA . PRO A 1 90 ? 15.687 -2.790 -4.280 1.00 92.44 90 PRO A CA 1
ATOM 701 C C . PRO A 1 90 ? 14.992 -2.527 -2.942 1.00 92.44 90 PRO A C 1
ATOM 703 O O . PRO A 1 90 ? 14.001 -3.175 -2.628 1.00 92.44 90 PRO A O 1
ATOM 706 N N . LEU A 1 91 ? 15.469 -1.537 -2.177 1.00 94.56 91 LEU A N 1
ATOM 707 C CA . LEU A 1 91 ? 14.871 -1.166 -0.896 1.00 94.56 91 LEU A CA 1
ATOM 708 C C . LEU A 1 91 ? 13.562 -0.380 -1.041 1.00 94.56 91 LEU A C 1
ATOM 710 O O . LEU A 1 91 ? 12.815 -0.262 -0.078 1.00 94.56 91 LEU A O 1
ATOM 714 N N . CYS A 1 92 ? 13.271 0.143 -2.236 1.00 94.69 92 CYS A N 1
ATOM 715 C CA . CYS A 1 92 ? 11.971 0.728 -2.550 1.00 94.69 92 CYS A CA 1
ATOM 716 C C . CYS A 1 92 ? 10.912 -0.345 -2.854 1.00 94.69 92 CYS A C 1
ATOM 718 O O . CYS A 1 92 ? 9.719 -0.082 -2.738 1.00 94.69 92 CYS A O 1
ATOM 720 N N . GLY A 1 93 ? 11.332 -1.564 -3.196 1.00 94.94 93 GLY A N 1
ATOM 721 C CA . GLY A 1 93 ? 10.457 -2.641 -3.650 1.00 94.94 93 GLY A CA 1
ATOM 722 C C . GLY A 1 93 ? 10.594 -2.900 -5.144 1.00 94.94 93 GLY A C 1
ATOM 723 O O . GLY A 1 93 ? 11.182 -2.116 -5.883 1.00 94.94 93 GLY A O 1
ATOM 724 N N . LEU A 1 94 ? 10.070 -4.034 -5.589 1.00 96.19 94 LEU A N 1
ATOM 725 C CA . LEU A 1 94 ? 10.075 -4.459 -6.986 1.00 96.19 94 LEU A CA 1
ATOM 726 C C . LEU A 1 94 ? 8.675 -4.326 -7.591 1.00 96.19 94 LEU A C 1
ATOM 728 O O . LEU A 1 94 ? 7.698 -4.338 -6.837 1.00 96.19 94 LEU A O 1
ATOM 732 N N . PRO A 1 95 ? 8.560 -4.270 -8.932 1.00 96.12 95 PRO A N 1
ATOM 733 C CA . PRO A 1 95 ? 7.308 -4.553 -9.608 1.00 96.12 95 PRO A CA 1
ATOM 734 C C . PRO A 1 95 ? 6.644 -5.800 -9.016 1.00 96.12 95 PRO A C 1
ATOM 736 O O . PRO A 1 95 ? 7.294 -6.827 -8.809 1.00 96.12 95 PRO A O 1
ATOM 739 N N . THR A 1 96 ? 5.360 -5.695 -8.696 1.00 94.31 96 THR A N 1
ATOM 740 C CA . THR A 1 96 ? 4.602 -6.745 -8.004 1.00 94.31 96 THR A CA 1
ATOM 741 C C . THR A 1 96 ? 3.179 -6.822 -8.545 1.00 94.31 96 THR A C 1
ATOM 743 O O . THR A 1 96 ? 2.744 -5.913 -9.240 1.00 94.31 96 THR A O 1
ATOM 746 N N . GLY A 1 97 ? 2.450 -7.885 -8.224 1.00 94.00 97 GLY A N 1
ATOM 747 C CA . GLY A 1 97 ? 1.048 -8.054 -8.601 1.00 94.00 97 GLY A CA 1
ATOM 748 C C . GLY A 1 97 ? 0.473 -9.352 -8.046 1.00 94.00 97 GLY A C 1
ATOM 749 O O . GLY A 1 97 ? 1.189 -10.095 -7.368 1.00 94.00 97 GLY A O 1
ATOM 750 N N . ALA A 1 98 ? -0.794 -9.632 -8.340 1.00 92.25 98 ALA A N 1
ATOM 751 C CA . ALA A 1 98 ? -1.433 -10.906 -8.011 1.00 92.25 98 ALA A CA 1
ATOM 752 C C . ALA A 1 98 ? -2.263 -11.423 -9.198 1.00 92.25 98 ALA A C 1
ATOM 754 O O . ALA A 1 98 ? -2.812 -10.604 -9.938 1.00 92.25 98 ALA A O 1
ATOM 755 N N . PRO A 1 99 ? -2.310 -12.757 -9.404 1.00 88.25 99 PRO A N 1
ATOM 756 C CA . PRO A 1 99 ? -3.054 -13.360 -10.508 1.00 88.25 99 PRO A CA 1
ATOM 757 C C . PRO A 1 99 ? -4.554 -13.033 -10.425 1.00 88.25 99 PRO A C 1
ATOM 759 O O . PRO A 1 99 ? -5.002 -12.585 -9.365 1.00 88.25 99 PRO A O 1
ATOM 762 N N . PRO A 1 100 ? -5.306 -13.284 -11.512 1.00 89.44 100 PRO A N 1
ATOM 763 C CA . PRO A 1 100 ? -6.735 -13.021 -11.545 1.00 89.44 100 PRO A CA 1
ATOM 764 C C . PRO A 1 100 ? -7.475 -13.653 -10.366 1.00 89.44 100 PRO A C 1
ATOM 766 O O . PRO A 1 100 ? -7.229 -14.804 -9.986 1.00 89.44 100 PRO A O 1
ATOM 769 N N . GLU A 1 101 ? -8.363 -12.869 -9.771 1.00 90.69 101 GLU A N 1
ATOM 770 C CA . GLU A 1 101 ? -9.285 -13.294 -8.735 1.00 90.69 101 GLU A CA 1
ATOM 771 C C . GLU A 1 101 ? -10.705 -13.154 -9.266 1.00 90.69 101 GLU A C 1
ATOM 773 O O . GLU A 1 101 ? -11.096 -12.085 -9.726 1.00 90.69 101 GLU A O 1
ATOM 778 N N . LYS A 1 102 ? -11.501 -14.216 -9.141 1.00 89.38 102 LYS A N 1
ATOM 779 C CA . LYS A 1 102 ? -12.924 -14.140 -9.442 1.00 89.38 102 LYS A CA 1
ATOM 780 C C . LYS A 1 102 ? -13.635 -13.213 -8.452 1.00 89.38 102 LYS A C 1
ATOM 782 O O . LYS A 1 102 ? -13.717 -13.529 -7.262 1.00 89.38 102 LYS A O 1
ATOM 787 N N . VAL A 1 103 ? -14.194 -12.127 -8.966 1.00 89.06 103 VAL A N 1
ATOM 788 C CA . VAL A 1 103 ? -14.917 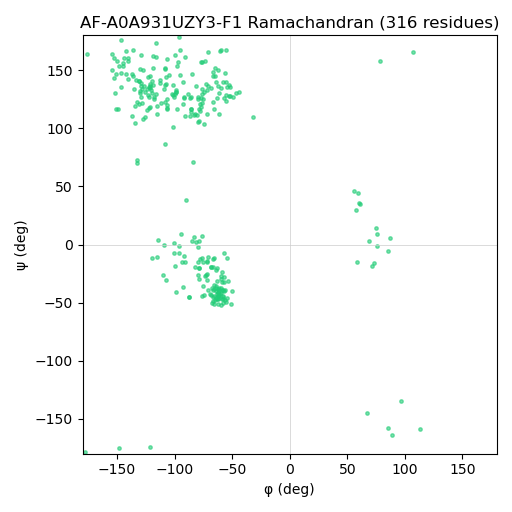-11.098 -8.213 1.00 89.06 103 VAL A CA 1
ATOM 789 C C . VAL A 1 103 ? -16.034 -10.563 -9.103 1.00 89.06 103 VAL A C 1
ATOM 791 O O . VAL A 1 103 ? -15.809 -1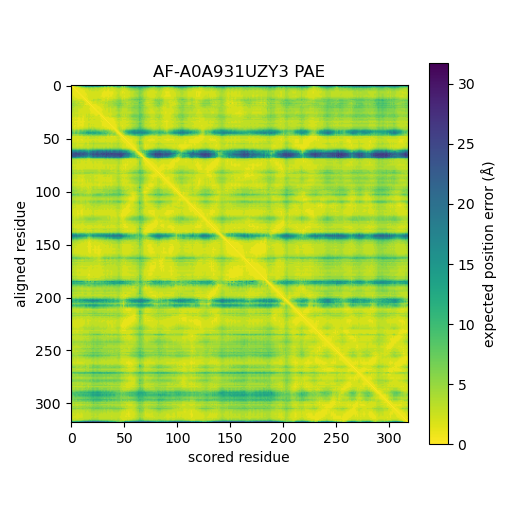0.370 -10.289 1.00 89.06 103 VAL A O 1
ATOM 794 N N . GLY A 1 104 ? -17.238 -10.404 -8.559 1.00 87.19 104 GLY A N 1
ATOM 795 C CA . GLY A 1 104 ? -18.368 -9.881 -9.329 1.00 87.19 104 GLY A CA 1
ATOM 796 C C . GLY A 1 104 ? -18.587 -8.380 -9.162 1.00 87.19 104 GLY A C 1
ATOM 797 O O . GLY A 1 104 ? -17.942 -7.714 -8.345 1.00 87.19 104 GLY A O 1
ATOM 798 N N . ASP A 1 105 ? -19.595 -7.879 -9.872 1.00 89.56 105 ASP A N 1
ATOM 799 C CA . ASP A 1 105 ? -20.197 -6.570 -9.628 1.00 89.56 105 ASP A CA 1
ATOM 800 C C . ASP A 1 105 ? -20.483 -6.332 -8.148 1.00 89.56 105 ASP A C 1
ATOM 802 O O . ASP A 1 105 ? -21.177 -7.114 -7.487 1.00 89.56 105 ASP A O 1
ATOM 806 N N . LYS A 1 106 ? -20.050 -5.172 -7.653 1.00 92.25 106 LYS A N 1
ATOM 807 C CA . LYS A 1 106 ? -20.288 -4.739 -6.274 1.00 92.25 106 LYS A CA 1
ATOM 808 C C . LYS A 1 106 ? -19.765 -5.767 -5.277 1.00 92.25 106 LYS A C 1
ATOM 810 O O . LYS A 1 106 ? -20.443 -6.120 -4.306 1.00 92.25 106 LYS A O 1
ATOM 815 N N . GLU A 1 107 ? -18.546 -6.235 -5.514 1.00 92.81 107 GLU A N 1
ATOM 816 C CA . GLU A 1 107 ? -17.831 -7.106 -4.597 1.00 92.81 107 GLU A CA 1
ATOM 817 C C . GLU A 1 107 ? -16.432 -6.573 -4.267 1.00 92.81 107 GLU A C 1
ATOM 819 O O . GLU A 1 107 ? -15.759 -5.890 -5.041 1.00 92.81 107 GLU A O 1
ATOM 824 N N . TRP A 1 108 ? -15.979 -6.904 -3.058 1.00 94.19 108 TRP A N 1
ATOM 825 C CA . TRP A 1 108 ? -14.595 -6.697 -2.655 1.00 94.19 108 TRP A CA 1
ATOM 826 C C . TRP A 1 108 ? -13.732 -7.831 -3.191 1.00 94.19 108 TRP A C 1
ATOM 828 O O . TRP A 1 108 ? -14.059 -9.001 -2.983 1.00 94.19 108 TRP A O 1
ATOM 838 N N . MET A 1 109 ? -12.564 -7.488 -3.727 1.00 93.75 109 MET A N 1
ATOM 839 C CA . MET A 1 109 ? -11.487 -8.459 -3.898 1.00 93.75 109 MET A CA 1
ATOM 840 C C . MET A 1 109 ? -11.032 -8.972 -2.521 1.00 93.75 109 MET A C 1
ATOM 842 O O . MET A 1 109 ? -10.696 -8.197 -1.612 1.00 93.75 109 MET A O 1
ATOM 846 N N . LYS A 1 110 ? -11.023 -10.293 -2.354 1.00 88.12 110 LYS A N 1
ATOM 847 C CA . LYS A 1 110 ? -10.737 -11.019 -1.108 1.00 88.12 110 LYS A CA 1
ATOM 848 C C . LYS A 1 110 ? -9.267 -11.421 -0.992 1.00 88.12 110 LYS A C 1
ATOM 850 O O . LYS A 1 110 ? -8.819 -11.715 0.115 1.00 88.12 110 LYS A O 1
ATOM 855 N N . GLY A 1 111 ? -8.495 -11.372 -2.080 1.00 87.31 111 GLY A N 1
ATOM 856 C CA . GLY A 1 111 ? -7.066 -11.700 -2.118 1.00 87.31 111 GLY A CA 1
ATOM 857 C C . GLY A 1 111 ? -6.160 -10.751 -1.322 1.00 87.31 111 GLY A C 1
ATOM 858 O O . GLY A 1 111 ? -4.996 -11.068 -1.068 1.00 87.31 111 GLY A O 1
ATOM 859 N N . PHE A 1 112 ? -6.673 -9.601 -0.876 1.00 93.38 112 PHE A N 1
ATOM 860 C CA . PHE A 1 112 ? -5.929 -8.654 -0.043 1.00 93.38 112 PHE A CA 1
ATOM 861 C C . PHE A 1 112 ? -6.030 -9.010 1.444 1.00 93.38 112 PHE A C 1
ATOM 863 O O . PHE A 1 112 ? -7.101 -8.916 2.049 1.00 93.38 112 PHE A O 1
ATOM 870 N N . SER A 1 113 ? -4.904 -9.392 2.051 1.00 94.19 113 SER A N 1
ATOM 871 C CA . SER A 1 113 ? -4.810 -9.612 3.498 1.00 94.19 113 SER A CA 1
ATOM 872 C C . SER A 1 113 ? -4.772 -8.280 4.245 1.00 94.19 113 SER A C 1
ATOM 874 O O . SER A 1 113 ? -3.891 -7.465 4.000 1.00 94.19 113 SER A O 1
ATOM 876 N N . LEU A 1 114 ? -5.676 -8.068 5.204 1.00 95.44 114 LEU A N 1
ATOM 877 C CA . LEU A 1 114 ? -5.591 -6.909 6.105 1.00 95.44 114 LEU A CA 1
ATOM 878 C C . LEU A 1 114 ? -4.565 -7.112 7.233 1.00 95.44 114 LEU A C 1
ATOM 880 O O . LEU A 1 114 ? -4.096 -6.138 7.814 1.00 95.44 114 LEU A O 1
ATOM 884 N N . ALA A 1 115 ? -4.199 -8.362 7.539 1.00 94.94 115 ALA A N 1
ATOM 885 C CA . ALA A 1 115 ? -3.161 -8.673 8.523 1.00 94.94 115 ALA A CA 1
ATOM 886 C C . ALA A 1 115 ? -1.766 -8.389 7.967 1.00 94.94 115 ALA A C 1
ATOM 888 O O . ALA A 1 115 ? -0.939 -7.792 8.653 1.00 94.94 115 ALA A O 1
ATOM 889 N N . ASP A 1 116 ? -1.539 -8.786 6.715 1.00 94.06 116 ASP A N 1
ATOM 890 C CA . ASP A 1 116 ? -0.271 -8.622 6.015 1.00 94.06 116 ASP A CA 1
ATOM 891 C C . ASP A 1 116 ? -0.498 -8.050 4.606 1.00 94.06 116 ASP A C 1
ATOM 893 O O . ASP A 1 116 ? -0.398 -8.773 3.610 1.00 94.06 116 ASP A O 1
ATOM 897 N N . PRO A 1 117 ? -0.855 -6.758 4.495 1.00 94.69 117 PRO A N 1
ATOM 898 C CA . PRO A 1 117 ? -1.224 -6.176 3.215 1.00 94.69 117 PRO A CA 1
ATOM 899 C C . PRO A 1 1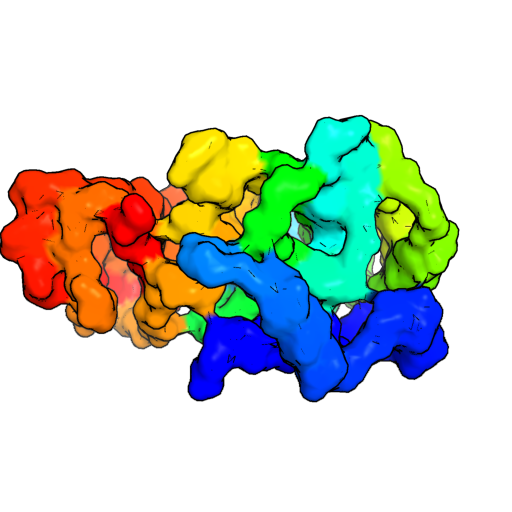17 ? -0.035 -6.115 2.245 1.00 94.69 117 PRO A C 1
ATOM 901 O O . PRO A 1 117 ? 1.107 -5.853 2.677 1.00 94.69 117 PRO A O 1
ATOM 904 N N . PRO A 1 118 ? -0.278 -6.304 0.929 1.00 95.38 118 PRO A N 1
ATOM 905 C CA . PRO A 1 118 ? 0.763 -6.217 -0.086 1.00 95.38 118 PRO A CA 1
ATOM 906 C C . PRO A 1 118 ? 1.545 -4.909 0.025 1.00 95.38 118 PRO A C 1
ATOM 908 O O . PRO A 1 118 ? 0.968 -3.822 0.068 1.00 95.38 118 PRO A O 1
ATOM 911 N N . LEU A 1 119 ? 2.873 -5.018 0.092 1.00 96.81 119 LEU A N 1
ATOM 912 C CA . LEU A 1 119 ? 3.768 -3.864 0.054 1.00 96.81 119 LEU A CA 1
ATOM 913 C C . LEU A 1 119 ? 3.880 -3.378 -1.392 1.00 96.81 119 LEU A C 1
ATOM 915 O O . LEU A 1 119 ? 4.368 -4.114 -2.250 1.00 96.81 119 LEU A O 1
ATOM 919 N N . LEU A 1 120 ? 3.454 -2.142 -1.636 1.00 97.31 120 LEU A N 1
ATOM 920 C CA . LEU A 1 120 ? 3.575 -1.480 -2.931 1.00 97.31 120 LEU A CA 1
ATOM 921 C C . LEU A 1 120 ? 4.917 -0.765 -3.067 1.00 97.31 120 LEU A C 1
ATOM 923 O O . LEU A 1 120 ? 5.561 -0.893 -4.100 1.00 97.31 120 LEU A O 1
ATOM 927 N N . ALA A 1 121 ? 5.341 -0.036 -2.032 1.00 97.44 121 ALA A N 1
ATOM 928 C CA . ALA A 1 121 ? 6.629 0.653 -2.011 1.00 97.44 121 ALA A CA 1
ATOM 929 C C . ALA A 1 121 ? 7.134 0.872 -0.582 1.00 97.44 121 ALA A C 1
ATOM 931 O O . ALA A 1 121 ? 6.339 1.097 0.330 1.00 97.44 121 ALA A O 1
ATOM 932 N N . ALA A 1 122 ? 8.452 0.894 -0.407 1.00 96.94 122 ALA A N 1
ATOM 933 C CA . ALA A 1 122 ? 9.119 1.442 0.767 1.00 96.94 122 ALA A CA 1
ATOM 934 C C . ALA A 1 122 ? 9.816 2.766 0.422 1.00 96.94 122 ALA A C 1
ATOM 936 O O . ALA A 1 122 ? 10.344 2.955 -0.675 1.00 96.94 122 ALA A O 1
ATOM 937 N N . ILE A 1 123 ? 9.805 3.694 1.372 1.00 95.44 123 ILE A N 1
ATOM 938 C CA . ILE A 1 123 ? 10.370 5.033 1.237 1.00 95.44 123 ILE A CA 1
ATOM 939 C C . ILE A 1 123 ? 11.413 5.204 2.343 1.00 95.44 123 ILE A C 1
ATOM 941 O O . ILE A 1 123 ? 11.045 5.153 3.523 1.00 95.44 123 ILE A O 1
ATOM 945 N N . PRO A 1 124 ? 12.696 5.398 1.995 1.00 93.12 124 PRO A N 1
ATOM 946 C CA . PRO A 1 124 ? 13.735 5.666 2.980 1.00 93.12 124 PRO A CA 1
ATOM 947 C C . PRO A 1 124 ? 13.473 6.970 3.751 1.00 93.12 124 PRO A C 1
ATOM 949 O O . PRO A 1 124 ? 12.914 7.909 3.177 1.00 93.12 124 PRO A O 1
ATOM 952 N N . PRO A 1 125 ? 13.919 7.077 5.016 1.00 89.75 125 PRO A N 1
ATOM 953 C CA . PRO A 1 125 ? 13.789 8.307 5.808 1.00 89.75 125 PRO A CA 1
ATOM 954 C C . PRO A 1 125 ? 14.633 9.481 5.271 1.00 89.75 125 PRO A C 1
ATOM 956 O O . PRO A 1 125 ? 14.404 10.632 5.654 1.00 89.75 125 PRO A O 1
ATOM 959 N N . SER A 1 126 ? 15.560 9.199 4.349 1.00 89.94 126 SER A N 1
ATOM 960 C CA . SER A 1 126 ? 16.476 10.168 3.748 1.00 89.94 126 SER A CA 1
ATOM 961 C C . SER A 1 126 ? 15.764 11.385 3.161 1.00 89.94 126 SER A C 1
ATOM 963 O O . SER A 1 126 ? 14.755 11.296 2.456 1.00 89.94 126 SER A O 1
ATOM 965 N N . ASP A 1 127 ? 16.349 12.549 3.424 1.00 88.38 127 ASP A N 1
ATOM 966 C CA . ASP A 1 127 ? 15.950 13.841 2.880 1.00 88.38 127 ASP A CA 1
ATOM 967 C C . ASP A 1 127 ? 16.091 13.945 1.356 1.00 88.38 127 ASP A C 1
ATOM 969 O O . ASP A 1 127 ? 15.402 14.762 0.743 1.00 88.38 127 ASP A O 1
ATOM 973 N N . ASP A 1 128 ? 16.900 13.089 0.729 1.00 91.25 128 ASP A N 1
ATOM 974 C CA . ASP A 1 128 ? 17.122 13.090 -0.720 1.00 91.25 128 ASP A CA 1
ATOM 975 C C . ASP A 1 128 ? 15.861 12.754 -1.517 1.00 91.25 128 ASP A C 1
ATOM 977 O O . ASP A 1 128 ? 15.754 13.143 -2.683 1.00 91.25 128 ASP A O 1
ATOM 981 N N . TYR A 1 129 ? 14.894 12.079 -0.892 1.00 93.50 129 TYR A N 1
ATOM 982 C CA . TYR A 1 129 ? 13.616 11.728 -1.496 1.00 93.50 129 TYR A CA 1
ATOM 983 C C . TYR A 1 129 ? 12.521 12.712 -1.085 1.00 93.50 129 TYR A C 1
ATOM 985 O O . TYR A 1 129 ? 12.313 13.000 0.096 1.00 93.50 129 TYR A O 1
ATOM 993 N N . VAL A 1 130 ? 11.785 13.202 -2.084 1.00 94.44 130 VAL A N 1
ATOM 994 C CA . VAL A 1 130 ? 10.684 14.174 -1.933 1.00 94.44 130 VAL A CA 1
ATOM 995 C C . VAL A 1 130 ? 9.345 13.639 -2.431 1.00 94.44 130 VAL A C 1
ATOM 997 O O . VAL A 1 130 ? 8.304 14.249 -2.191 1.00 94.44 130 VAL A O 1
ATOM 1000 N N . ALA A 1 131 ? 9.354 12.506 -3.131 1.00 95.50 131 ALA A N 1
ATOM 1001 C CA . ALA A 1 131 ? 8.149 11.833 -3.585 1.00 95.50 131 ALA A CA 1
ATOM 1002 C C . ALA A 1 131 ? 8.354 10.316 -3.630 1.00 95.50 131 ALA A C 1
ATOM 1004 O O . ALA A 1 131 ? 9.464 9.837 -3.859 1.00 95.50 131 ALA A O 1
ATOM 1005 N N . ALA A 1 132 ? 7.266 9.574 -3.484 1.00 96.94 132 ALA A N 1
ATOM 1006 C CA . ALA A 1 132 ? 7.164 8.188 -3.902 1.00 96.94 132 ALA A CA 1
ATOM 1007 C C . ALA A 1 132 ? 6.047 8.064 -4.936 1.00 96.94 132 ALA A C 1
ATOM 1009 O O . ALA A 1 132 ? 5.005 8.720 -4.830 1.00 96.94 132 ALA A O 1
ATOM 1010 N N . PHE A 1 133 ? 6.287 7.234 -5.940 1.00 97.50 133 PHE A N 1
ATOM 1011 C CA . PHE A 1 133 ? 5.355 6.964 -7.019 1.00 97.50 133 PHE A CA 1
ATOM 1012 C C . PHE A 1 133 ? 5.068 5.470 -7.063 1.00 97.50 133 PHE A C 1
ATOM 1014 O O . PHE A 1 133 ? 5.990 4.660 -6.993 1.00 97.50 133 PHE A O 1
ATOM 1021 N N . VAL A 1 134 ? 3.798 5.111 -7.207 1.00 98.06 134 VAL A N 1
ATOM 1022 C CA . VAL A 1 134 ? 3.385 3.738 -7.496 1.00 98.06 134 VAL A CA 1
ATOM 1023 C C . VAL A 1 134 ? 2.481 3.792 -8.710 1.00 98.06 134 VAL A C 1
ATOM 1025 O O . VAL A 1 134 ? 1.362 4.291 -8.622 1.00 98.06 134 VAL A O 1
ATOM 1028 N N . HIS A 1 135 ? 2.967 3.316 -9.849 1.00 97.88 135 HIS A N 1
ATOM 1029 C CA . HIS A 1 135 ? 2.108 3.123 -11.009 1.00 97.88 135 HIS A CA 1
ATOM 1030 C C . HIS A 1 135 ? 1.315 1.834 -10.808 1.00 97.88 135 HIS A C 1
ATOM 1032 O O . HIS A 1 135 ? 1.924 0.777 -10.681 1.00 97.88 135 HIS A O 1
ATOM 1038 N N . LEU A 1 136 ? -0.008 1.935 -10.716 1.00 96.94 136 LEU A N 1
ATOM 1039 C CA . LEU A 1 136 ? -0.913 0.859 -10.324 1.00 96.94 136 LEU A CA 1
ATOM 1040 C C . LEU A 1 136 ? -1.902 0.571 -11.454 1.00 96.94 136 LEU A C 1
ATOM 1042 O O . LEU A 1 136 ? -2.526 1.502 -11.969 1.00 96.94 136 LEU A O 1
ATOM 1046 N N . GLY A 1 137 ? -2.039 -0.706 -11.803 1.00 95.12 137 GLY A N 1
ATOM 1047 C CA . GLY A 1 137 ? -2.949 -1.203 -12.828 1.00 95.12 137 GLY A CA 1
ATOM 1048 C C . GLY A 1 137 ? -3.895 -2.272 -12.281 1.00 95.12 137 GLY A C 1
ATOM 1049 O O . GLY A 1 137 ? -3.432 -3.182 -11.595 1.00 95.12 137 GLY A O 1
ATOM 1050 N N . PHE A 1 138 ? -5.186 -2.158 -12.597 1.00 94.44 138 PHE A N 1
ATOM 1051 C CA . PHE A 1 138 ? -6.231 -3.170 -12.413 1.00 94.44 138 PHE A CA 1
ATOM 1052 C C . PHE A 1 138 ? -6.967 -3.363 -13.732 1.00 94.44 138 PHE A C 1
ATOM 1054 O O . PHE A 1 138 ? -7.329 -2.382 -14.391 1.00 94.44 138 PHE A O 1
ATOM 1061 N N . PHE A 1 139 ? -7.172 -4.622 -14.080 1.00 91.88 139 PHE A N 1
ATOM 1062 C CA . PHE A 1 139 ? -7.732 -5.053 -15.350 1.00 91.88 139 PHE A CA 1
ATOM 1063 C C . PHE A 1 139 ? -8.668 -6.219 -15.089 1.00 91.88 139 PHE A C 1
ATOM 1065 O O . PHE A 1 139 ? -8.369 -7.058 -14.232 1.00 91.88 139 PHE A O 1
ATOM 1072 N N . ASP A 1 140 ? -9.765 -6.238 -15.825 1.00 87.75 140 ASP A N 1
ATOM 1073 C CA . ASP A 1 140 ? -10.631 -7.398 -15.918 1.00 87.75 140 ASP A CA 1
ATOM 1074 C C . ASP A 1 140 ? -10.141 -8.290 -17.060 1.00 87.75 140 ASP A C 1
ATOM 1076 O O . ASP A 1 140 ? -9.812 -7.813 -18.147 1.00 87.75 140 ASP A O 1
ATOM 1080 N N . ASP A 1 141 ? -9.977 -9.573 -16.768 1.00 81.69 141 ASP A N 1
ATOM 1081 C CA . ASP A 1 141 ? -9.436 -10.535 -17.710 1.00 81.69 141 ASP A CA 1
ATOM 1082 C C . ASP A 1 141 ? -10.505 -11.041 -18.672 1.00 81.69 141 ASP A C 1
ATOM 1084 O O . ASP A 1 141 ? -11.399 -11.823 -18.333 1.00 81.69 141 ASP A O 1
ATOM 1088 N N . ASP A 1 142 ? -10.321 -10.658 -19.924 1.00 71.69 142 ASP A N 1
ATOM 1089 C CA . ASP A 1 142 ? -11.173 -11.054 -21.010 1.00 71.69 142 ASP A CA 1
ATOM 1090 C C . ASP A 1 142 ? -10.847 -12.484 -21.470 1.00 71.69 142 ASP A C 1
ATOM 1092 O O . ASP A 1 142 ? -9.914 -12.769 -22.228 1.00 71.69 142 ASP A O 1
ATOM 1096 N N . TRP A 1 143 ? -11.751 -13.401 -21.116 1.00 67.19 143 TRP A N 1
ATOM 1097 C CA . TRP A 1 143 ? -11.911 -14.731 -21.715 1.00 67.19 143 TRP A CA 1
ATOM 1098 C C . TRP A 1 143 ? -10.815 -15.764 -21.389 1.00 67.19 143 TRP A C 1
ATOM 1100 O O . TRP A 1 143 ? -11.075 -16.964 -21.573 1.00 67.19 143 TRP A O 1
ATOM 1110 N N . ALA A 1 144 ? -9.618 -15.375 -20.926 1.00 75.94 144 ALA A N 1
ATOM 1111 C CA . ALA A 1 144 ? -8.532 -16.317 -20.651 1.00 75.94 144 ALA A CA 1
ATOM 1112 C C . ALA A 1 144 ? -7.550 -15.880 -19.538 1.00 75.94 144 ALA A C 1
ATOM 1114 O O . ALA A 1 144 ? -6.698 -15.043 -19.823 1.00 75.94 144 ALA A O 1
ATOM 1115 N N . PRO A 1 145 ? -7.470 -16.634 -18.410 1.00 77.38 145 PRO A N 1
ATOM 1116 C CA . PRO A 1 145 ? -6.637 -16.339 -17.238 1.00 77.38 145 PRO A CA 1
ATOM 1117 C C . PRO A 1 145 ? -5.318 -15.618 -17.535 1.00 77.38 145 PRO A C 1
ATOM 1119 O O . PRO A 1 145 ? -4.369 -16.221 -18.070 1.00 77.38 145 PRO A O 1
ATOM 1122 N N . ALA A 1 146 ? -5.241 -14.350 -17.130 1.00 84.75 146 ALA A N 1
ATOM 1123 C CA . ALA A 1 146 ? -4.093 -13.487 -17.334 1.00 84.75 146 ALA A CA 1
ATOM 1124 C C . ALA A 1 146 ? -2.827 -14.139 -16.766 1.00 84.75 146 ALA A C 1
ATOM 1126 O O . ALA A 1 146 ? -2.704 -14.484 -15.583 1.00 84.75 146 ALA A O 1
ATOM 1127 N N . LYS A 1 147 ? -1.817 -14.308 -17.624 1.00 89.69 147 LYS A N 1
ATOM 1128 C CA . LYS A 1 147 ? -0.552 -14.959 -17.257 1.00 89.69 147 LYS A CA 1
ATOM 1129 C C . LYS A 1 147 ? 0.396 -13.962 -16.608 1.00 89.69 147 LYS A C 1
ATOM 1131 O O . LYS A 1 147 ? 1.429 -13.599 -17.175 1.00 89.69 147 LYS A O 1
ATOM 1136 N N . LEU A 1 148 ? 0.059 -13.553 -15.389 1.00 91.81 148 LEU A N 1
ATOM 1137 C CA . LEU A 1 148 ? 0.761 -12.467 -14.717 1.00 91.81 148 LEU A CA 1
ATOM 1138 C C . LEU A 1 148 ? 2.225 -12.797 -14.386 1.00 91.81 148 LEU A C 1
ATOM 1140 O O . LEU A 1 148 ? 3.077 -11.927 -14.499 1.00 91.81 148 LEU A O 1
ATOM 1144 N N . ALA A 1 149 ? 2.570 -14.045 -14.050 1.00 93.56 149 ALA A N 1
ATOM 1145 C CA . ALA A 1 149 ? 3.958 -14.396 -13.720 1.00 93.56 149 ALA A CA 1
ATOM 1146 C C . ALA A 1 149 ? 4.959 -14.129 -14.870 1.00 93.56 149 ALA A C 1
ATOM 1148 O O . ALA A 1 149 ? 5.938 -13.414 -14.641 1.00 93.56 149 ALA A O 1
ATOM 1149 N N . PRO A 1 150 ? 4.728 -14.611 -16.109 1.00 94.25 150 PRO A N 1
ATOM 1150 C CA . PRO A 1 150 ? 5.520 -14.203 -17.271 1.00 94.25 150 PRO A CA 1
ATOM 1151 C C . PRO A 1 150 ? 5.553 -12.688 -17.515 1.00 94.25 150 PRO A C 1
ATOM 1153 O O . PRO A 1 150 ? 6.610 -12.149 -17.842 1.00 94.25 150 PRO A O 1
ATOM 1156 N N . ALA A 1 151 ? 4.432 -11.993 -17.321 1.00 95.25 151 ALA A N 1
ATOM 1157 C CA . ALA A 1 151 ? 4.367 -10.554 -17.554 1.00 95.25 151 ALA A CA 1
ATOM 1158 C C . ALA A 1 151 ? 5.171 -9.745 -16.535 1.00 95.25 151 ALA A C 1
ATOM 1160 O O . ALA A 1 151 ? 5.931 -8.851 -16.908 1.00 95.25 151 ALA A O 1
ATOM 1161 N N . MET A 1 152 ? 5.087 -10.112 -15.257 1.00 96.69 152 MET A N 1
ATOM 1162 C CA . MET A 1 152 ? 5.905 -9.511 -14.208 1.00 96.69 152 MET A CA 1
ATOM 1163 C C . MET A 1 152 ? 7.385 -9.802 -14.431 1.00 96.69 152 MET A C 1
ATOM 1165 O O . MET A 1 152 ? 8.201 -8.902 -14.258 1.00 96.69 152 MET A O 1
ATOM 1169 N N . LYS A 1 153 ? 7.738 -11.001 -14.915 1.00 97.06 153 LYS A N 1
ATOM 1170 C CA . LYS A 1 153 ? 9.109 -11.317 -15.338 1.00 97.06 153 LYS A CA 1
ATOM 1171 C C . LYS A 1 153 ? 9.600 -10.369 -16.438 1.00 97.06 153 LYS A C 1
ATOM 1173 O O . LYS A 1 153 ? 10.713 -9.855 -16.348 1.00 97.06 153 LYS A O 1
ATOM 1178 N N . ALA A 1 154 ? 8.772 -10.095 -17.448 1.00 97.56 154 ALA A N 1
ATOM 1179 C CA . ALA A 1 154 ? 9.104 -9.144 -18.510 1.00 97.56 154 ALA A CA 1
ATOM 1180 C C . ALA A 1 154 ? 9.285 -7.711 -17.971 1.00 97.56 154 ALA A C 1
ATOM 1182 O O . ALA A 1 154 ? 10.247 -7.034 -18.332 1.00 97.56 154 ALA A O 1
ATOM 1183 N N . GLY A 1 155 ? 8.413 -7.270 -17.059 1.00 97.75 155 GLY A N 1
ATOM 1184 C CA . GLY A 1 155 ? 8.550 -5.984 -16.369 1.00 97.75 155 GLY A CA 1
ATOM 1185 C C . GLY A 1 155 ? 9.827 -5.882 -15.529 1.00 97.75 155 GLY A C 1
ATOM 1186 O O . GLY A 1 155 ? 10.539 -4.882 -15.603 1.00 97.75 155 GLY A O 1
ATOM 1187 N N . LEU A 1 156 ? 10.160 -6.926 -14.768 1.00 97.69 156 LEU A N 1
ATOM 1188 C CA . LEU A 1 156 ? 11.389 -7.007 -13.972 1.00 97.69 156 LEU A CA 1
ATOM 1189 C C . LEU A 1 156 ? 12.643 -6.960 -14.853 1.00 97.69 156 LEU A C 1
ATOM 1191 O O . LEU A 1 156 ? 13.589 -6.246 -14.524 1.00 97.69 156 LEU A O 1
ATOM 1195 N N . ALA A 1 157 ? 12.634 -7.652 -15.995 1.00 98.06 157 ALA A N 1
ATOM 1196 C CA . ALA A 1 157 ? 13.712 -7.573 -16.978 1.00 98.06 157 ALA A CA 1
ATOM 1197 C C . ALA A 1 157 ? 13.857 -6.151 -17.545 1.00 98.06 157 ALA A C 1
ATOM 1199 O O . ALA A 1 157 ? 14.959 -5.616 -17.595 1.00 98.06 157 ALA A O 1
ATOM 1200 N N . ALA A 1 158 ? 12.748 -5.492 -17.896 1.00 98.00 158 ALA A N 1
ATOM 1201 C CA . ALA A 1 158 ? 12.776 -4.106 -18.360 1.00 98.00 158 ALA A CA 1
ATOM 1202 C C . ALA A 1 158 ? 13.298 -3.136 -17.284 1.00 98.00 158 ALA A C 1
ATOM 1204 O O . ALA A 1 158 ? 14.056 -2.221 -17.600 1.00 98.00 158 ALA A O 1
ATOM 1205 N N . LEU A 1 159 ? 12.945 -3.352 -16.013 1.00 97.62 159 LEU A N 1
ATOM 1206 C CA . LEU A 1 159 ? 13.488 -2.588 -14.890 1.00 97.62 159 LEU A CA 1
ATOM 1207 C C . LEU A 1 159 ? 15.004 -2.784 -14.754 1.00 97.62 159 LEU A C 1
ATOM 1209 O O . LEU A 1 159 ? 15.722 -1.810 -14.530 1.00 97.62 159 LEU A O 1
ATOM 1213 N N . ALA A 1 160 ? 15.499 -4.013 -14.918 1.00 96.56 160 ALA A N 1
ATOM 1214 C CA . ALA A 1 160 ? 16.925 -4.312 -14.831 1.00 96.56 160 ALA A CA 1
ATOM 1215 C C . ALA A 1 160 ? 17.752 -3.540 -15.875 1.00 96.56 160 ALA A C 1
ATOM 1217 O O . ALA A 1 160 ? 18.915 -3.223 -15.614 1.00 96.56 160 ALA A O 1
ATOM 1218 N N . GLU A 1 161 ? 17.161 -3.172 -17.015 1.00 96.69 161 GLU A N 1
ATOM 1219 C CA . GLU A 1 161 ? 17.802 -2.368 -18.062 1.00 96.69 161 GLU A CA 1
ATOM 1220 C C . GLU A 1 161 ? 17.842 -0.859 -17.761 1.00 96.69 161 GLU A C 1
ATOM 1222 O O . GLU A 1 161 ? 18.628 -0.127 -18.369 1.00 96.69 161 GLU A O 1
ATOM 1227 N N . ILE A 1 162 ? 17.070 -0.361 -16.789 1.00 94.62 162 ILE A N 1
ATOM 1228 C CA . ILE A 1 162 ? 17.090 1.058 -16.408 1.00 94.62 162 ILE A CA 1
ATOM 1229 C C . ILE A 1 162 ? 18.365 1.355 -15.608 1.00 94.62 162 ILE A C 1
ATOM 1231 O O . ILE A 1 162 ? 18.482 1.027 -14.428 1.00 94.62 162 ILE A O 1
ATOM 1235 N N . LYS A 1 163 ? 19.345 2.001 -16.252 1.00 91.31 163 LYS A N 1
ATOM 1236 C CA . LYS A 1 163 ? 20.636 2.357 -15.623 1.00 91.31 163 LYS A CA 1
ATOM 1237 C C . LYS A 1 163 ? 20.727 3.806 -15.154 1.00 91.31 163 LYS A C 1
ATOM 1239 O O . LYS A 1 163 ? 21.604 4.131 -14.356 1.00 91.31 163 LYS A O 1
ATOM 1244 N N . THR A 1 164 ? 19.858 4.676 -15.656 1.00 92.25 164 THR A N 1
ATOM 1245 C CA . THR A 1 164 ? 19.900 6.117 -15.390 1.00 92.25 164 THR A CA 1
ATOM 1246 C C . THR A 1 164 ? 18.602 6.600 -14.752 1.00 92.25 164 THR A C 1
ATOM 1248 O O . THR A 1 164 ? 17.535 6.109 -15.124 1.00 92.25 164 THR A O 1
ATOM 1251 N N . PRO A 1 165 ? 18.662 7.590 -13.843 1.00 95.00 165 PRO A N 1
ATOM 1252 C CA . PRO A 1 165 ? 17.467 8.261 -13.343 1.00 95.00 165 PRO A CA 1
ATOM 1253 C C . PRO A 1 165 ? 16.618 8.838 -14.483 1.00 95.00 165 PRO A C 1
ATOM 1255 O O . PRO A 1 165 ? 17.164 9.408 -15.428 1.00 95.00 165 PRO A O 1
ATOM 1258 N N . ALA A 1 166 ? 15.296 8.722 -14.377 1.00 96.50 166 ALA A N 1
ATOM 1259 C CA . ALA A 1 166 ? 14.353 9.250 -15.360 1.00 96.50 166 ALA A CA 1
ATOM 1260 C C . ALA A 1 166 ? 13.906 10.681 -15.017 1.00 96.50 166 ALA A C 1
ATOM 1262 O O . ALA A 1 166 ? 14.019 11.122 -13.873 1.00 96.50 166 ALA A O 1
ATOM 1263 N N . ASP A 1 167 ? 13.367 11.398 -16.002 1.00 96.81 167 ASP A N 1
ATOM 1264 C CA . ASP A 1 167 ? 12.881 12.777 -15.835 1.00 96.81 167 ASP A CA 1
ATOM 1265 C C . ASP A 1 167 ? 11.470 12.872 -15.242 1.00 96.81 167 ASP A C 1
ATOM 1267 O O . ASP A 1 167 ? 11.076 13.917 -14.731 1.00 96.81 167 ASP A O 1
ATOM 1271 N N . SER A 1 168 ? 10.693 11.792 -15.309 1.00 96.75 168 SER A N 1
ATOM 1272 C CA . SER A 1 168 ? 9.325 11.746 -14.797 1.00 96.75 168 SER A CA 1
ATOM 1273 C C . SER A 1 168 ? 8.934 10.320 -14.394 1.00 96.75 168 SER A C 1
ATOM 1275 O O . SER A 1 168 ? 9.571 9.358 -14.845 1.00 96.75 168 SER A O 1
ATOM 1277 N N . PRO A 1 169 ? 7.897 10.145 -13.552 1.00 95.38 169 PRO A N 1
ATOM 1278 C CA . PRO A 1 169 ? 7.407 8.813 -13.205 1.00 95.38 169 PRO A CA 1
ATOM 1279 C C . PRO A 1 169 ? 6.857 8.065 -14.425 1.00 95.38 169 PRO A C 1
ATOM 1281 O O . PRO A 1 169 ? 7.011 6.848 -14.511 1.00 95.38 169 PRO A O 1
ATOM 1284 N N . GLU A 1 170 ? 6.288 8.767 -15.405 1.00 95.94 170 GLU A N 1
ATOM 1285 C CA . GLU A 1 170 ? 5.845 8.183 -16.674 1.00 95.94 170 GLU A CA 1
ATOM 1286 C C . GLU A 1 170 ? 7.037 7.690 -17.497 1.00 95.94 170 GLU A C 1
ATOM 1288 O O . GLU A 1 170 ? 7.010 6.569 -17.992 1.00 95.94 170 GLU A O 1
ATOM 1293 N N . ALA A 1 171 ? 8.112 8.479 -17.602 1.00 96.69 171 ALA A N 1
ATOM 1294 C CA . ALA A 1 171 ? 9.317 8.072 -18.322 1.00 96.69 171 ALA A CA 1
ATOM 1295 C C . ALA A 1 171 ? 10.000 6.863 -17.661 1.00 96.69 171 ALA A C 1
ATOM 1297 O O . ALA A 1 171 ? 10.509 5.990 -18.362 1.00 96.69 171 ALA A O 1
ATOM 1298 N N . PHE A 1 172 ? 9.978 6.788 -16.325 1.00 97.75 172 PHE A N 1
ATOM 1299 C CA . PHE A 1 172 ? 10.485 5.636 -15.578 1.00 97.75 172 PHE A CA 1
ATOM 1300 C C . PHE A 1 172 ? 9.635 4.377 -15.803 1.00 97.75 172 PHE A C 1
ATOM 1302 O O . PHE A 1 172 ? 10.163 3.310 -16.106 1.00 97.75 172 PHE A O 1
ATOM 1309 N N . SER A 1 173 ? 8.314 4.495 -15.644 1.00 97.00 173 SER A N 1
ATOM 1310 C CA . SER A 1 173 ? 7.404 3.344 -15.663 1.00 97.00 173 SER A CA 1
ATOM 1311 C C . SER A 1 173 ? 7.062 2.859 -17.071 1.00 97.00 173 SER A C 1
ATOM 1313 O O . SER A 1 173 ? 6.797 1.673 -17.240 1.00 97.00 173 SER A O 1
ATOM 1315 N N . ALA A 1 174 ? 7.109 3.719 -18.094 1.00 96.88 174 ALA A N 1
ATOM 1316 C CA . ALA A 1 174 ? 6.726 3.384 -19.466 1.00 96.88 174 ALA A CA 1
ATOM 1317 C C . ALA A 1 174 ? 7.380 2.108 -20.038 1.00 96.88 174 ALA A C 1
ATOM 1319 O O . ALA A 1 174 ? 6.627 1.269 -20.538 1.00 96.88 174 ALA A O 1
ATOM 1320 N N . PRO A 1 175 ? 8.715 1.905 -19.990 1.00 97.81 175 PRO A N 1
ATOM 1321 C CA . PRO A 1 175 ? 9.324 0.684 -20.527 1.00 97.81 175 PRO A CA 1
ATOM 1322 C C . PRO A 1 175 ? 8.909 -0.575 -19.753 1.00 97.81 175 PRO A C 1
ATOM 1324 O O . PRO A 1 175 ? 8.646 -1.608 -20.365 1.00 97.81 175 PRO A O 1
ATOM 1327 N N . ILE A 1 176 ? 8.791 -0.476 -18.426 1.00 98.00 176 ILE A N 1
ATOM 1328 C CA . ILE A 1 176 ? 8.379 -1.580 -17.546 1.00 98.00 176 ILE A CA 1
ATOM 1329 C C . ILE A 1 176 ? 6.926 -1.959 -17.836 1.00 98.00 176 ILE A C 1
ATOM 1331 O O . ILE A 1 176 ? 6.622 -3.118 -18.111 1.00 98.00 176 ILE A O 1
ATOM 1335 N N . ARG A 1 177 ? 6.041 -0.958 -17.844 1.00 96.00 177 ARG A N 1
ATOM 1336 C CA . ARG A 1 177 ? 4.624 -1.103 -18.171 1.00 96.00 177 ARG A CA 1
ATOM 1337 C C . ARG A 1 177 ? 4.442 -1.724 -19.549 1.00 96.00 177 ARG A C 1
ATOM 1339 O O . ARG A 1 177 ? 3.674 -2.664 -19.694 1.00 96.00 177 ARG A O 1
ATOM 1346 N N . LYS A 1 178 ? 5.160 -1.222 -20.557 1.00 95.88 178 LYS A N 1
ATOM 1347 C CA . LYS A 1 178 ? 5.079 -1.750 -21.920 1.00 95.88 178 LYS A CA 1
ATOM 1348 C C . LYS A 1 178 ? 5.437 -3.238 -21.959 1.00 95.88 178 LYS A C 1
ATOM 1350 O O . LYS A 1 178 ? 4.722 -4.002 -22.592 1.00 95.88 178 LYS A O 1
ATOM 1355 N N . ALA A 1 179 ? 6.496 -3.653 -21.263 1.00 97.31 179 ALA A N 1
ATOM 1356 C CA . ALA A 1 179 ? 6.893 -5.058 -21.205 1.00 97.31 179 ALA A CA 1
ATOM 1357 C C . ALA A 1 179 ? 5.829 -5.946 -20.530 1.00 97.31 179 ALA A C 1
ATOM 1359 O O . ALA A 1 179 ? 5.551 -7.042 -21.019 1.00 97.31 179 ALA A O 1
ATOM 1360 N N . ILE A 1 180 ? 5.200 -5.459 -19.452 1.00 95.12 180 ILE A N 1
ATOM 1361 C CA . ILE A 1 180 ? 4.077 -6.142 -18.790 1.00 95.12 180 ILE A CA 1
ATOM 1362 C C . ILE A 1 180 ? 2.889 -6.263 -19.760 1.00 95.12 180 ILE A C 1
ATOM 1364 O O . ILE A 1 180 ? 2.402 -7.367 -19.991 1.00 95.12 180 ILE A O 1
ATOM 1368 N N . PHE A 1 181 ? 2.473 -5.159 -20.387 1.00 92.19 181 PHE A N 1
ATOM 1369 C CA . PHE A 1 181 ? 1.339 -5.118 -21.319 1.00 92.19 181 PHE A CA 1
ATOM 1370 C C . PHE A 1 181 ? 1.526 -5.999 -22.546 1.00 92.19 181 PHE A C 1
ATOM 1372 O O . PHE A 1 181 ? 0.623 -6.760 -22.889 1.00 92.19 181 PHE A O 1
ATOM 1379 N N . ASP A 1 182 ? 2.694 -5.941 -23.184 1.00 93.06 182 ASP A N 1
ATOM 1380 C CA . ASP A 1 182 ? 2.997 -6.775 -24.346 1.00 93.06 182 ASP A CA 1
ATOM 1381 C C . ASP A 1 182 ? 2.940 -8.269 -23.982 1.00 93.06 182 ASP A C 1
ATOM 1383 O O . ASP A 1 182 ? 2.476 -9.087 -24.777 1.00 93.06 182 ASP A O 1
ATOM 1387 N N . SER A 1 183 ? 3.388 -8.632 -22.773 1.00 91.81 183 SER A N 1
ATOM 1388 C CA . SER A 1 183 ? 3.366 -10.018 -22.302 1.00 91.81 183 SER A CA 1
ATOM 1389 C C . SER A 1 183 ? 1.970 -10.496 -21.899 1.00 91.81 183 SER A C 1
ATOM 1391 O O . SER A 1 183 ? 1.677 -11.677 -22.089 1.00 91.81 183 SER A O 1
ATOM 1393 N N . LEU A 1 184 ? 1.140 -9.626 -21.317 1.00 88.44 184 LEU A N 1
ATOM 1394 C CA . LEU A 1 184 ? -0.251 -9.943 -20.972 1.00 88.44 184 LEU A CA 1
ATOM 1395 C C . LEU A 1 184 ? -1.144 -9.994 -22.206 1.00 88.44 184 LEU A C 1
ATOM 1397 O O . LEU A 1 184 ? -2.111 -10.737 -22.215 1.00 88.44 184 LEU A O 1
ATOM 1401 N N . LYS A 1 185 ? -0.774 -9.253 -23.259 1.00 83.88 185 LYS A N 1
ATOM 1402 C CA . LYS A 1 185 ? -1.681 -8.857 -24.341 1.00 83.88 185 LYS A CA 1
ATOM 1403 C C . LYS A 1 185 ? -2.850 -8.018 -23.823 1.00 83.88 185 LYS A C 1
ATOM 1405 O O . LYS A 1 185 ? -3.916 -8.060 -24.414 1.00 83.88 185 LYS A O 1
ATOM 1410 N N . ALA A 1 186 ? -2.598 -7.173 -22.822 1.00 73.19 186 ALA A N 1
ATOM 1411 C CA . ALA A 1 186 ? -3.599 -6.374 -22.105 1.00 73.19 186 ALA A CA 1
ATOM 1412 C C . ALA A 1 186 ? -4.463 -5.437 -22.979 1.00 73.19 186 ALA A C 1
ATOM 1414 O O . ALA A 1 186 ? -5.390 -4.823 -22.485 1.00 73.19 186 ALA A O 1
ATOM 1415 N N . GLN A 1 187 ? -4.178 -5.292 -24.280 1.00 74.19 187 GLN A N 1
ATOM 1416 C CA . GLN A 1 187 ? -5.105 -4.638 -25.220 1.00 74.19 187 GLN A CA 1
ATOM 1417 C C . GLN A 1 187 ? -6.353 -5.482 -25.517 1.00 74.19 187 GLN A C 1
ATOM 1419 O O . GLN A 1 187 ? -7.248 -5.017 -26.217 1.00 74.19 187 GLN A O 1
ATOM 1424 N N . GLN A 1 188 ? -6.337 -6.743 -25.095 1.00 76.38 188 GLN A N 1
ATOM 1425 C CA . GLN A 1 188 ? -7.448 -7.676 -25.190 1.00 76.38 188 GLN A CA 1
ATOM 1426 C C . GLN A 1 188 ? -8.321 -7.656 -23.938 1.00 76.38 188 GLN A C 1
ATOM 1428 O O . GLN A 1 188 ? -9.384 -8.246 -24.027 1.00 76.38 188 GLN A O 1
ATOM 1433 N N . ASP A 1 189 ? -7.868 -6.984 -22.873 1.00 80.00 189 ASP A N 1
ATOM 1434 C CA . ASP A 1 189 ? -8.470 -6.951 -21.541 1.00 80.00 189 ASP A CA 1
ATOM 1435 C C . ASP A 1 189 ? -9.098 -5.576 -21.285 1.00 80.00 189 ASP A C 1
ATOM 1437 O O . ASP A 1 189 ? -8.581 -4.546 -21.753 1.00 80.00 189 ASP A O 1
ATOM 1441 N N . ASP A 1 190 ? -10.141 -5.537 -20.463 1.00 82.50 190 ASP A N 1
ATOM 1442 C CA . ASP A 1 190 ? -10.795 -4.299 -20.069 1.00 82.50 190 ASP A CA 1
ATOM 1443 C C . ASP A 1 190 ? -10.032 -3.560 -18.953 1.00 82.50 190 ASP A C 1
ATOM 1445 O O . ASP A 1 190 ? -9.683 -4.072 -17.883 1.00 82.50 190 ASP A O 1
ATOM 1449 N N . LEU A 1 191 ? -9.748 -2.279 -19.208 1.00 87.62 191 LEU A N 1
ATOM 1450 C CA . LEU A 1 191 ? -9.038 -1.413 -18.271 1.00 87.62 191 LEU A CA 1
ATOM 1451 C C . LEU A 1 191 ? -9.987 -0.877 -17.189 1.00 87.62 191 LEU A C 1
ATOM 1453 O O . LEU A 1 191 ? -10.770 0.042 -17.438 1.00 87.62 191 LEU A O 1
ATOM 1457 N N . MET A 1 192 ? -9.805 -1.332 -15.949 1.00 89.44 192 MET A N 1
ATOM 1458 C CA . MET A 1 192 ? -10.572 -0.827 -14.805 1.00 89.44 192 MET A CA 1
ATOM 1459 C C . MET A 1 192 ? -9.924 0.406 -14.155 1.00 89.44 192 MET A C 1
ATOM 1461 O O . MET A 1 192 ? -10.600 1.396 -13.844 1.00 89.44 192 MET A O 1
ATOM 1465 N N . LEU A 1 193 ? -8.603 0.362 -13.934 1.00 92.81 193 LEU A N 1
ATOM 1466 C CA . LEU A 1 193 ? -7.802 1.454 -13.367 1.00 92.81 193 LEU A CA 1
ATOM 1467 C C . LEU A 1 193 ? -6.361 1.373 -13.867 1.00 92.81 193 LEU A C 1
ATOM 1469 O O . LEU A 1 193 ? -5.691 0.368 -13.682 1.00 92.81 193 LEU A O 1
ATOM 1473 N N . GLU A 1 194 ? -5.833 2.487 -14.361 1.00 94.19 194 GLU A N 1
ATOM 1474 C CA . GLU A 1 194 ? -4.397 2.665 -14.561 1.00 94.19 194 GLU A CA 1
ATOM 1475 C C . GLU A 1 194 ? -4.002 4.063 -14.091 1.00 94.19 194 GLU A C 1
ATOM 1477 O O . GLU A 1 194 ? -4.400 5.077 -14.673 1.00 94.19 194 GLU A O 1
ATOM 1482 N N . ARG A 1 195 ? -3.254 4.144 -12.985 1.00 94.56 195 ARG A N 1
ATOM 1483 C CA . ARG A 1 195 ? -2.911 5.434 -12.381 1.00 94.56 195 ARG A CA 1
ATOM 1484 C C . ARG A 1 195 ? -1.603 5.401 -11.611 1.00 94.56 195 ARG A C 1
ATOM 1486 O O . ARG A 1 195 ? -1.315 4.470 -10.868 1.00 94.56 195 ARG A O 1
ATOM 1493 N N . THR A 1 196 ? -0.857 6.498 -11.697 1.00 96.38 196 THR A N 1
ATOM 1494 C CA . THR A 1 196 ? 0.266 6.757 -10.794 1.00 96.38 196 THR A CA 1
ATOM 1495 C C . THR A 1 196 ? -0.238 7.377 -9.491 1.00 96.38 196 THR A C 1
ATOM 1497 O O . THR A 1 196 ? -0.682 8.527 -9.466 1.00 96.38 196 THR A O 1
ATOM 1500 N N . ILE A 1 197 ? -0.142 6.627 -8.394 1.00 94.56 197 ILE A N 1
ATOM 1501 C CA . ILE A 1 197 ? -0.268 7.147 -7.032 1.00 94.56 197 ILE A CA 1
ATOM 1502 C C . ILE A 1 197 ? 0.983 7.966 -6.729 1.00 94.56 197 ILE A C 1
ATOM 1504 O O . ILE A 1 197 ? 2.103 7.510 -6.962 1.00 94.56 197 ILE A O 1
ATOM 1508 N N . ARG A 1 198 ? 0.795 9.169 -6.185 1.00 95.12 198 ARG A N 1
ATOM 1509 C CA . ARG A 1 198 ? 1.881 10.063 -5.782 1.00 95.12 198 ARG A CA 1
ATOM 1510 C C . ARG A 1 198 ? 1.759 10.379 -4.300 1.00 95.12 198 ARG A C 1
ATOM 1512 O O . ARG A 1 198 ? 0.789 11.005 -3.886 1.00 95.12 198 ARG A O 1
ATOM 1519 N N . VAL A 1 199 ? 2.771 10.000 -3.531 1.00 94.38 199 VAL A N 1
ATOM 1520 C CA . VAL A 1 199 ? 2.917 10.385 -2.125 1.00 94.38 199 VAL A CA 1
ATOM 1521 C C . VAL A 1 199 ? 4.025 11.422 -2.044 1.00 94.38 199 VAL A C 1
ATOM 1523 O O . VAL A 1 199 ? 5.167 11.148 -2.407 1.00 94.38 199 VAL A O 1
ATOM 1526 N N . LEU A 1 200 ? 3.678 12.634 -1.623 1.00 92.31 200 LEU A N 1
ATOM 1527 C CA . LEU A 1 200 ? 4.618 13.742 -1.510 1.00 92.31 200 LEU A CA 1
ATOM 1528 C C . LEU A 1 200 ? 5.160 13.858 -0.096 1.00 92.31 200 LEU A C 1
ATOM 1530 O O . LEU A 1 200 ? 4.445 13.612 0.872 1.00 92.31 200 LEU A O 1
ATOM 1534 N N . ARG A 1 201 ? 6.421 14.274 0.008 1.00 89.69 201 ARG A N 1
ATOM 1535 C CA . ARG A 1 201 ? 6.987 14.722 1.272 1.00 89.69 201 ARG A CA 1
ATOM 1536 C C . ARG A 1 201 ? 6.480 16.127 1.574 1.00 89.69 201 ARG A C 1
ATOM 1538 O O . ARG A 1 201 ? 6.725 17.054 0.807 1.00 89.69 201 ARG A O 1
ATOM 1545 N N . GLU A 1 202 ? 5.823 16.277 2.710 1.00 83.88 202 GLU A N 1
ATOM 1546 C CA . GLU A 1 202 ? 5.488 17.558 3.314 1.00 83.88 202 GLU A CA 1
ATOM 1547 C C . GLU A 1 202 ? 6.579 17.972 4.309 1.00 83.88 202 GLU A C 1
ATOM 1549 O O . GLU A 1 202 ? 7.112 17.155 5.071 1.00 83.88 202 GLU A O 1
ATOM 1554 N N . GLU A 1 203 ? 6.914 19.261 4.312 1.00 74.25 203 GLU A N 1
ATOM 1555 C CA . GLU A 1 203 ? 7.865 19.831 5.264 1.00 74.25 203 GLU A CA 1
ATOM 1556 C C . GLU A 1 203 ? 7.346 19.653 6.701 1.00 74.25 203 GLU A C 1
ATOM 1558 O O . GLU A 1 203 ? 6.177 19.901 6.992 1.00 74.25 203 GLU A O 1
ATOM 1563 N N . GLY A 1 204 ? 8.196 19.138 7.593 1.00 67.44 204 GLY A N 1
ATOM 1564 C CA . GLY A 1 204 ? 7.842 18.841 8.988 1.00 67.44 204 GLY A CA 1
ATOM 1565 C C . GLY A 1 204 ? 6.945 17.611 9.214 1.00 67.44 204 GLY A C 1
ATOM 1566 O O . GLY A 1 204 ? 6.895 17.124 10.336 1.00 67.44 204 GLY A O 1
ATOM 1567 N N . LYS A 1 205 ? 6.278 17.070 8.182 1.00 66.38 205 LYS A N 1
ATOM 1568 C CA . LYS A 1 205 ? 5.332 15.935 8.303 1.00 66.38 205 LYS A CA 1
ATOM 1569 C C . LYS A 1 205 ? 5.764 14.658 7.574 1.00 66.38 205 LYS A C 1
ATOM 1571 O O . LYS A 1 205 ? 5.159 13.601 7.757 1.00 66.38 205 LYS A O 1
ATOM 1576 N N . GLY A 1 206 ? 6.802 14.726 6.740 1.00 82.06 206 GLY A N 1
ATOM 1577 C CA . GLY A 1 206 ? 7.256 13.577 5.956 1.00 82.06 206 GLY A CA 1
ATOM 1578 C C . GLY A 1 206 ? 6.227 13.173 4.894 1.00 82.06 206 GLY A C 1
ATOM 1579 O O . GLY A 1 206 ? 5.569 14.024 4.313 1.00 82.06 206 GLY A O 1
ATOM 1580 N N . PHE A 1 207 ? 6.080 11.879 4.612 1.00 83.69 207 PHE A N 1
ATOM 1581 C CA . PHE A 1 207 ? 5.250 11.371 3.504 1.00 83.69 207 PHE A CA 1
ATOM 1582 C C . PHE A 1 207 ? 3.777 11.094 3.873 1.00 83.69 207 PHE A C 1
ATOM 1584 O O . PHE A 1 207 ? 3.213 10.103 3.419 1.00 83.69 207 PHE A O 1
ATOM 1591 N N . GLY A 1 208 ? 3.147 11.925 4.712 1.00 76.19 208 GLY A N 1
ATOM 1592 C CA . GLY A 1 208 ? 1.718 11.777 5.044 1.00 76.19 208 GLY A CA 1
ATOM 1593 C C . GLY A 1 208 ? 1.365 10.425 5.682 1.00 76.19 208 GLY A C 1
ATOM 1594 O O . GLY A 1 208 ? 0.405 9.771 5.276 1.00 76.19 208 GLY A O 1
ATOM 1595 N N . ALA A 1 209 ? 2.183 9.971 6.637 1.00 83.50 209 ALA A N 1
ATOM 1596 C CA . ALA A 1 209 ? 1.999 8.679 7.291 1.00 83.50 209 ALA A CA 1
ATOM 1597 C C . ALA A 1 209 ? 0.729 8.628 8.152 1.00 83.50 209 ALA A C 1
ATOM 1599 O O . ALA A 1 209 ? 0.340 9.626 8.750 1.00 83.50 209 ALA A O 1
ATOM 1600 N N . GLY A 1 210 ? 0.129 7.441 8.236 1.00 85.81 210 GLY A N 1
ATOM 1601 C CA . GLY A 1 210 ? -1.069 7.148 9.017 1.00 85.81 210 GLY A CA 1
ATOM 1602 C C . GLY A 1 210 ? -2.386 7.413 8.289 1.00 85.81 210 GLY A C 1
ATOM 1603 O O . GLY A 1 210 ? -3.430 7.291 8.917 1.00 85.81 210 GLY A O 1
ATOM 1604 N N . ALA A 1 211 ? -2.361 7.771 7.000 1.00 89.94 211 ALA A N 1
ATOM 1605 C CA . ALA A 1 211 ? -3.563 8.094 6.233 1.00 89.94 211 ALA A CA 1
ATOM 1606 C C . ALA A 1 211 ? -3.853 7.059 5.138 1.00 89.94 211 ALA A C 1
ATOM 1608 O O . ALA A 1 211 ? -2.946 6.588 4.443 1.00 89.94 211 ALA A O 1
ATOM 1609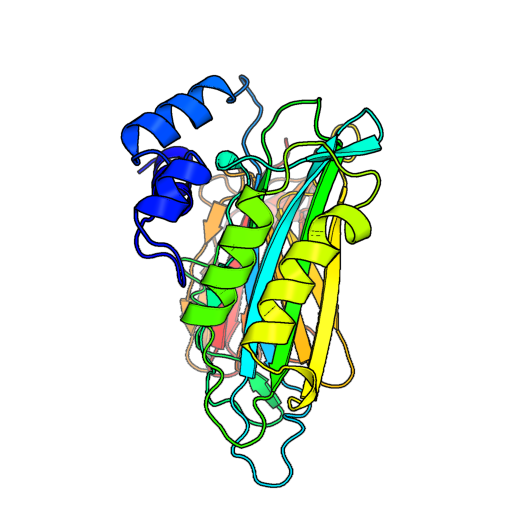 N N . ILE A 1 212 ? -5.138 6.761 4.950 1.00 95.88 212 ILE A N 1
ATOM 1610 C CA . ILE A 1 212 ? -5.643 5.970 3.828 1.00 95.88 212 ILE A CA 1
ATOM 1611 C C . ILE A 1 212 ? -5.889 6.886 2.626 1.00 95.88 212 ILE A C 1
ATOM 1613 O O . ILE A 1 212 ? -6.593 7.892 2.730 1.00 95.88 212 ILE A O 1
ATOM 1617 N N . GLY A 1 213 ? -5.309 6.533 1.483 1.00 95.38 213 GLY A N 1
ATOM 1618 C CA . GLY A 1 213 ? -5.593 7.123 0.181 1.00 95.38 213 GLY A CA 1
ATOM 1619 C C . GLY A 1 213 ? -6.544 6.252 -0.637 1.00 95.38 213 GLY A C 1
ATOM 1620 O O . GLY A 1 213 ? -6.738 5.071 -0.343 1.00 95.38 213 GLY A O 1
ATOM 1621 N N . SER A 1 214 ? -7.134 6.842 -1.678 1.00 95.62 214 SER A N 1
ATOM 1622 C CA . SER A 1 214 ? -7.986 6.113 -2.616 1.00 95.62 214 SER A CA 1
ATOM 1623 C C . SER A 1 214 ? -7.870 6.621 -4.052 1.00 95.62 214 SER A C 1
ATOM 1625 O O . SER A 1 214 ? -7.542 7.785 -4.302 1.00 95.62 214 SER A O 1
ATOM 1627 N N . ALA A 1 215 ? -8.139 5.729 -5.002 1.00 95.44 215 ALA A N 1
ATOM 1628 C CA . ALA A 1 215 ? -8.318 6.032 -6.415 1.00 95.44 215 ALA A CA 1
ATOM 1629 C C . ALA A 1 215 ? -9.612 5.371 -6.885 1.00 95.44 215 ALA A C 1
ATOM 1631 O O . ALA A 1 215 ? -9.852 4.206 -6.582 1.00 95.44 215 ALA A O 1
ATOM 1632 N N . LEU A 1 216 ? -10.446 6.132 -7.591 1.00 93.62 216 LEU A N 1
ATOM 1633 C CA . LEU A 1 216 ? -11.769 5.696 -8.018 1.00 93.62 216 LEU A CA 1
ATOM 1634 C C . LEU A 1 216 ? -11.928 5.940 -9.519 1.00 93.62 216 LEU A C 1
ATOM 1636 O O . LEU A 1 216 ? -11.558 7.010 -10.015 1.00 93.62 216 LEU A O 1
ATOM 1640 N N . THR A 1 217 ? -12.490 4.957 -10.211 1.00 93.44 217 THR A N 1
ATOM 1641 C CA . THR A 1 217 ? -13.040 5.065 -11.567 1.00 93.44 217 THR A CA 1
ATOM 1642 C C . THR A 1 217 ? -14.518 4.676 -11.529 1.00 93.44 217 THR A C 1
ATOM 1644 O O . THR A 1 217 ? -15.081 4.473 -10.455 1.00 93.44 217 THR A O 1
ATOM 1647 N N . GLN A 1 218 ? -15.162 4.592 -12.693 1.00 90.81 218 GLN A N 1
ATOM 1648 C CA . GLN A 1 218 ? -16.517 4.045 -12.787 1.00 90.81 218 GLN A CA 1
ATOM 1649 C C . GLN A 1 218 ? -16.572 2.519 -12.592 1.00 90.81 218 GLN A C 1
ATOM 1651 O O . GLN A 1 218 ? -17.654 2.004 -12.359 1.00 90.81 218 GLN A O 1
ATOM 1656 N N . PHE A 1 219 ? -15.429 1.824 -12.673 1.00 93.12 219 PHE A N 1
ATOM 1657 C CA . PHE A 1 219 ? -15.339 0.358 -12.634 1.00 93.12 219 PHE A CA 1
ATOM 1658 C C . PHE A 1 219 ? -14.763 -0.170 -11.320 1.00 93.12 219 PHE A C 1
ATOM 1660 O O . PHE A 1 219 ? -15.101 -1.264 -10.884 1.00 93.12 219 PHE A O 1
ATOM 1667 N N . ILE A 1 220 ? -13.878 0.587 -10.662 1.00 94.31 220 ILE A N 1
ATOM 1668 C CA . ILE A 1 220 ? -13.193 0.103 -9.460 1.00 94.31 220 ILE A CA 1
ATOM 1669 C C . ILE A 1 220 ? -12.814 1.237 -8.503 1.00 94.31 220 ILE A C 1
ATOM 1671 O O . ILE A 1 220 ? -12.458 2.349 -8.911 1.00 94.31 220 ILE A O 1
ATOM 1675 N N . ARG A 1 221 ? -12.842 0.940 -7.201 1.00 96.19 221 ARG A N 1
ATOM 1676 C CA . ARG A 1 221 ? -12.319 1.790 -6.122 1.00 96.19 221 ARG A CA 1
ATOM 1677 C C . ARG A 1 221 ? -11.193 1.060 -5.404 1.00 96.19 221 ARG A C 1
ATOM 1679 O O . ARG A 1 221 ? -11.391 -0.045 -4.913 1.00 96.19 221 ARG A O 1
ATOM 1686 N N . VAL A 1 222 ? -10.021 1.676 -5.303 1.00 97.19 222 VAL A N 1
ATOM 1687 C CA . VAL A 1 222 ? -8.817 1.065 -4.719 1.00 97.19 222 VAL A CA 1
ATOM 1688 C C . VAL A 1 222 ? -8.311 1.895 -3.549 1.00 97.19 222 VAL A C 1
ATOM 1690 O O . VAL A 1 222 ? -8.263 3.122 -3.644 1.00 97.19 222 VAL A O 1
ATOM 1693 N N . TYR A 1 223 ? -7.900 1.230 -2.467 1.00 97.81 223 TYR A N 1
ATOM 1694 C CA . TYR A 1 223 ? -7.520 1.852 -1.196 1.00 97.81 223 TYR A CA 1
ATOM 1695 C C . TYR A 1 223 ? -6.130 1.404 -0.747 1.00 97.81 223 TYR A C 1
ATOM 1697 O O . TYR A 1 223 ? -5.802 0.216 -0.788 1.00 97.81 223 TYR A O 1
ATOM 1705 N N . TRP A 1 224 ? -5.315 2.340 -0.267 1.00 97.62 224 TRP A N 1
ATOM 1706 C CA . TRP A 1 224 ? -3.972 2.068 0.253 1.00 97.62 224 TRP A CA 1
ATOM 1707 C C . TRP A 1 224 ? -3.686 2.905 1.494 1.00 97.62 224 TRP A C 1
ATOM 1709 O O . TRP A 1 224 ? -4.307 3.941 1.699 1.00 97.62 224 TRP A O 1
ATOM 1719 N N . ILE A 1 225 ? -2.705 2.501 2.294 1.00 96.94 225 ILE A N 1
ATOM 1720 C CA . ILE A 1 225 ? -2.223 3.264 3.449 1.00 96.94 225 ILE A CA 1
ATOM 1721 C C . ILE A 1 225 ? -0.728 3.535 3.342 1.00 96.94 225 ILE A C 1
ATOM 1723 O O . ILE A 1 225 ? 0.032 2.680 2.889 1.00 96.94 225 ILE A O 1
ATOM 1727 N N . VAL A 1 226 ? -0.299 4.711 3.802 1.00 95.81 226 VAL A N 1
ATOM 1728 C CA . VAL A 1 226 ? 1.115 4.999 4.068 1.00 95.81 226 VAL A CA 1
ATOM 1729 C C . VAL A 1 226 ? 1.378 4.813 5.557 1.00 95.81 226 VAL A C 1
ATOM 1731 O O . VAL A 1 226 ? 0.816 5.530 6.377 1.00 95.81 226 VAL A O 1
ATOM 1734 N N . ARG A 1 227 ? 2.231 3.862 5.929 1.00 94.50 227 ARG A N 1
ATOM 1735 C CA . ARG A 1 227 ? 2.603 3.588 7.323 1.00 94.50 227 ARG A CA 1
ATOM 1736 C C . ARG A 1 227 ? 3.958 4.191 7.648 1.00 94.50 227 ARG A C 1
ATOM 1738 O O . ARG A 1 227 ? 4.888 4.061 6.858 1.00 94.50 227 ARG A O 1
ATOM 1745 N N . ASP A 1 228 ? 4.074 4.800 8.818 1.00 93.12 228 ASP A N 1
ATOM 1746 C CA . ASP A 1 228 ? 5.344 4.989 9.510 1.00 93.12 228 ASP A CA 1
ATOM 1747 C C . ASP A 1 228 ? 5.708 3.657 10.172 1.00 93.12 228 ASP A C 1
ATOM 1749 O O . ASP A 1 228 ? 4.962 3.173 11.018 1.00 93.12 228 ASP A O 1
ATOM 1753 N N . LEU A 1 229 ? 6.799 3.015 9.751 1.00 92.06 229 LEU A N 1
ATOM 1754 C CA . LEU A 1 229 ? 7.107 1.668 10.236 1.00 92.06 229 LEU A CA 1
ATOM 1755 C C . LEU A 1 229 ? 7.500 1.621 11.715 1.00 92.06 229 LEU A C 1
ATOM 1757 O O . LEU A 1 229 ? 7.405 0.561 12.320 1.00 92.06 229 LEU A O 1
ATOM 1761 N N . GLU A 1 230 ? 7.912 2.738 12.302 1.00 89.50 230 GLU A N 1
ATOM 1762 C CA . GLU A 1 230 ? 8.240 2.799 13.725 1.00 89.50 230 GLU A CA 1
ATOM 1763 C C . GLU A 1 230 ? 7.031 3.221 14.560 1.00 89.50 230 GLU A C 1
ATOM 1765 O O . GLU A 1 230 ? 6.834 2.712 15.660 1.00 89.50 230 GLU A O 1
ATOM 1770 N N . ARG A 1 231 ? 6.210 4.135 14.029 1.00 91.00 231 ARG A N 1
ATOM 1771 C CA . ARG A 1 231 ? 5.183 4.836 14.815 1.00 91.00 231 ARG A CA 1
ATOM 1772 C C . ARG A 1 231 ? 3.752 4.432 14.481 1.00 91.00 231 ARG A C 1
ATOM 1774 O O . ARG A 1 231 ? 2.883 4.576 15.330 1.00 91.00 231 ARG A O 1
ATOM 1781 N N . THR A 1 232 ? 3.467 3.962 13.265 1.00 94.38 232 THR A N 1
ATOM 1782 C CA . THR A 1 232 ? 2.108 3.549 12.891 1.00 94.38 232 THR A CA 1
ATOM 1783 C C . THR A 1 232 ? 1.809 2.153 13.427 1.00 94.38 232 THR A C 1
ATOM 1785 O O . THR A 1 232 ? 2.221 1.130 12.867 1.00 94.38 232 THR A O 1
ATOM 1788 N N . GLU A 1 233 ? 1.004 2.123 14.477 1.00 95.25 233 GLU A N 1
ATOM 1789 C CA . GLU A 1 233 ? 0.439 0.929 15.080 1.00 95.25 233 GLU A CA 1
ATOM 1790 C C . GLU A 1 233 ? -0.688 0.385 14.198 1.00 95.25 233 GLU A C 1
ATOM 1792 O O . GLU A 1 233 ? -1.577 1.128 13.783 1.00 95.25 233 GLU A O 1
ATOM 1797 N N . GLN A 1 234 ? -0.666 -0.916 13.904 1.00 95.94 234 GLN A N 1
ATOM 1798 C CA . GLN A 1 234 ? -1.777 -1.613 13.257 1.00 95.94 234 GLN A CA 1
ATOM 1799 C C . GLN A 1 234 ? -2.582 -2.353 14.323 1.00 95.94 234 GLN A C 1
ATOM 1801 O O . GLN A 1 234 ? -2.025 -3.099 15.126 1.00 95.94 234 GLN A O 1
ATOM 1806 N N . LEU A 1 235 ? -3.893 -2.158 14.304 1.00 96.00 235 LEU A N 1
ATOM 1807 C CA . LEU A 1 235 ? -4.846 -2.734 15.238 1.00 96.00 235 LEU A CA 1
ATOM 1808 C C . LEU A 1 235 ? -5.812 -3.616 14.444 1.00 96.00 235 LEU A C 1
ATOM 1810 O O . LEU A 1 235 ? -6.392 -3.181 13.446 1.00 96.00 235 LEU A O 1
ATOM 1814 N N . GLY A 1 236 ? -5.953 -4.867 14.879 1.00 94.31 236 GLY A N 1
ATOM 1815 C CA . GLY A 1 236 ? -6.627 -5.906 14.105 1.00 94.31 236 GLY A CA 1
ATOM 1816 C C . GLY A 1 236 ? -5.685 -6.598 13.101 1.00 94.31 236 GLY A C 1
ATOM 1817 O O . GLY A 1 236 ? -4.465 -6.581 13.286 1.00 94.31 236 GLY A O 1
ATOM 1818 N N . PRO A 1 237 ? -6.221 -7.224 12.041 1.00 96.31 237 PRO A N 1
ATOM 1819 C CA . PRO A 1 237 ? -7.608 -7.136 11.599 1.00 96.31 237 PRO A CA 1
ATOM 1820 C C . PRO A 1 237 ? -8.574 -7.898 12.505 1.00 96.31 237 PRO A C 1
ATOM 1822 O O . PRO A 1 237 ? -8.189 -8.833 13.207 1.00 96.31 237 PRO A O 1
ATOM 1825 N N . TRP A 1 238 ? -9.842 -7.513 12.445 1.00 97.56 238 TRP A N 1
ATOM 1826 C CA . TRP A 1 238 ? -10.942 -8.227 13.076 1.00 97.56 238 TRP A CA 1
ATOM 1827 C C . TRP A 1 238 ? -11.974 -8.592 12.021 1.00 97.56 238 TRP A C 1
ATOM 1829 O O . TRP A 1 238 ? -12.436 -7.719 11.290 1.00 97.56 238 TRP A O 1
ATOM 1839 N N . SER A 1 239 ? -12.360 -9.863 11.985 1.00 97.44 239 SER A N 1
ATOM 1840 C CA . SER A 1 239 ? -13.567 -10.303 11.290 1.00 97.44 239 SER A CA 1
ATOM 1841 C C . SER A 1 239 ? -14.710 -10.264 12.297 1.00 97.44 239 SER A C 1
ATOM 1843 O O . SER A 1 239 ? -14.710 -11.015 13.275 1.00 97.44 239 SER A O 1
ATOM 1845 N N . LEU A 1 240 ? -15.637 -9.334 12.100 1.00 97.69 240 LEU A N 1
ATOM 1846 C CA . LEU A 1 240 ? -16.747 -9.064 13.003 1.00 97.69 240 LEU A CA 1
ATOM 1847 C C . LEU A 1 240 ? -18.041 -9.592 12.390 1.00 97.69 240 LEU A C 1
ATOM 1849 O O . LEU A 1 240 ? -18.396 -9.220 11.273 1.00 97.69 240 LEU A O 1
ATOM 1853 N N . ALA A 1 241 ? -18.757 -10.431 13.134 1.00 97.88 241 ALA A N 1
ATOM 1854 C CA . ALA A 1 241 ? -20.112 -10.825 12.765 1.00 97.88 241 ALA A CA 1
ATOM 1855 C C . ALA A 1 241 ? -21.108 -9.703 13.091 1.00 97.88 241 ALA A C 1
ATOM 1857 O O . ALA A 1 241 ? -20.875 -8.890 13.991 1.00 97.88 241 ALA A O 1
ATOM 1858 N N . LYS A 1 242 ? -22.263 -9.686 12.421 1.00 97.62 242 LYS A N 1
ATOM 1859 C CA . LYS A 1 242 ? -23.341 -8.736 12.732 1.00 97.62 242 LYS A CA 1
ATOM 1860 C C . LYS A 1 242 ? -23.674 -8.691 14.234 1.00 97.62 242 LYS A C 1
ATOM 1862 O O . LYS A 1 242 ? -24.015 -9.701 14.846 1.00 97.62 242 LYS A O 1
ATOM 1867 N N . GLY A 1 243 ? -23.660 -7.486 14.801 1.00 96.44 243 GLY A N 1
ATOM 1868 C CA . GLY A 1 243 ? -23.931 -7.196 16.209 1.00 96.44 243 GLY A CA 1
ATOM 1869 C C . GLY A 1 243 ? -22.715 -7.331 17.128 1.00 96.44 243 GLY A C 1
ATOM 1870 O O . GLY A 1 243 ? -22.824 -7.006 18.309 1.00 96.44 243 GLY A O 1
ATOM 1871 N N . GLN A 1 244 ? -21.569 -7.790 16.618 1.00 97.69 244 GLN A N 1
ATOM 1872 C CA . GLN A 1 244 ? -20.342 -7.897 17.397 1.00 97.69 244 GLN A CA 1
ATOM 1873 C C . GLN A 1 244 ? -19.736 -6.516 17.653 1.00 97.69 244 GLN A C 1
ATOM 1875 O O . GLN A 1 244 ? -19.663 -5.665 16.762 1.00 97.69 244 GLN A O 1
ATOM 1880 N N . GLU A 1 245 ? -19.264 -6.327 18.882 1.00 97.00 245 GLU A N 1
ATOM 1881 C CA . GLU A 1 245 ? -18.526 -5.147 19.310 1.00 97.00 245 GLU A CA 1
ATOM 1882 C C . GLU A 1 245 ? -17.046 -5.491 19.501 1.00 97.00 245 GLU A C 1
ATOM 1884 O O . GLU A 1 245 ? -16.702 -6.539 20.054 1.00 97.00 245 GLU A O 1
ATOM 1889 N N . GLN A 1 246 ? -16.170 -4.593 19.058 1.00 97.44 246 GLN A N 1
ATOM 1890 C CA . GLN A 1 246 ? -14.732 -4.675 19.265 1.00 97.44 246 GLN A CA 1
ATOM 1891 C C . GLN A 1 246 ? -14.221 -3.361 19.849 1.00 97.44 246 GLN A C 1
ATOM 1893 O O . GLN A 1 246 ? -14.331 -2.300 19.234 1.00 97.44 246 GLN A O 1
ATOM 1898 N N . ARG A 1 247 ? -13.596 -3.447 21.026 1.00 96.56 247 ARG A N 1
ATOM 1899 C CA . ARG A 1 247 ? -12.873 -2.320 21.616 1.00 96.56 247 ARG A CA 1
ATOM 1900 C C . ARG A 1 247 ? -11.525 -2.159 20.923 1.00 96.56 247 ARG A C 1
ATOM 1902 O O . ARG A 1 247 ? -10.740 -3.106 20.874 1.00 96.56 247 ARG A O 1
ATOM 1909 N N . VAL A 1 248 ? -11.241 -0.963 20.427 1.00 96.69 248 VAL A N 1
ATOM 1910 C CA . VAL A 1 248 ? -9.963 -0.600 19.815 1.00 96.69 248 VAL A CA 1
ATOM 1911 C C . VAL A 1 248 ? -9.200 0.300 20.771 1.00 96.69 248 VAL A C 1
ATOM 1913 O O . VAL A 1 248 ? -9.657 1.394 21.100 1.00 96.69 248 VAL A O 1
ATOM 1916 N N . LEU A 1 249 ? -8.037 -0.170 21.214 1.00 95.12 249 LEU A N 1
ATOM 1917 C CA . LEU A 1 249 ? -7.152 0.545 22.125 1.00 95.12 249 LEU A CA 1
ATOM 1918 C C . LEU A 1 249 ? -5.712 0.443 21.599 1.00 95.12 249 LEU A C 1
ATOM 1920 O O . LEU A 1 249 ? -5.118 -0.632 21.710 1.00 95.12 249 LEU A O 1
ATOM 1924 N N . PRO A 1 250 ? -5.165 1.516 21.001 1.00 94.50 250 PRO A N 1
ATOM 1925 C CA . PRO A 1 250 ? -3.764 1.544 20.597 1.00 94.50 250 PRO A CA 1
ATOM 1926 C C . PRO A 1 250 ? -2.837 1.416 21.819 1.00 94.50 250 PRO A C 1
ATOM 1928 O O . PRO A 1 250 ? -3.120 2.063 22.833 1.00 94.50 250 PRO A O 1
ATOM 1931 N N . PRO A 1 251 ? -1.760 0.608 21.768 1.00 93.75 251 PRO A N 1
ATOM 1932 C CA . PRO A 1 251 ? -0.769 0.508 22.840 1.00 93.75 251 PRO A CA 1
ATOM 1933 C C . PRO A 1 251 ? -0.216 1.842 23.349 1.00 93.75 251 PRO A C 1
ATOM 1935 O O . PRO A 1 251 ? -0.054 1.993 24.559 1.00 93.75 251 PRO A O 1
ATOM 1938 N N . SER A 1 252 ? 0.039 2.809 22.465 1.00 93.06 252 SER A N 1
ATOM 1939 C CA . SER A 1 252 ? 0.488 4.149 22.866 1.00 93.06 252 SER A CA 1
ATOM 1940 C C . SER A 1 252 ? -0.602 4.995 23.535 1.00 93.06 252 SER A C 1
ATOM 1942 O O . SER A 1 252 ? -0.302 6.031 24.111 1.00 93.06 252 SER A O 1
ATOM 1944 N N . GLY A 1 253 ? -1.871 4.591 23.440 1.00 92.56 253 GLY A N 1
ATOM 1945 C CA . GLY A 1 253 ? -3.015 5.448 23.740 1.00 92.56 253 GLY A CA 1
ATOM 1946 C C . GLY A 1 253 ? -3.328 6.430 22.604 1.00 92.56 253 GLY A C 1
ATOM 1947 O O . GLY A 1 253 ? -2.493 6.713 21.746 1.00 92.56 253 GLY A O 1
ATOM 1948 N N . LEU A 1 254 ? -4.572 6.919 22.577 1.00 92.56 254 LEU A N 1
ATOM 1949 C CA . LEU A 1 254 ? -5.027 7.942 21.630 1.00 92.56 254 LEU A CA 1
ATOM 1950 C C . LEU A 1 254 ? -4.718 9.325 22.204 1.00 92.56 254 LEU A C 1
ATOM 1952 O O . LEU A 1 254 ? -5.360 9.746 23.160 1.00 92.56 254 LEU A O 1
ATOM 1956 N N . GLU A 1 255 ? -3.766 10.019 21.597 1.00 92.69 255 GLU A N 1
ATOM 1957 C CA . GLU A 1 255 ? -3.249 11.322 22.015 1.00 92.69 255 GLU A CA 1
ATOM 1958 C C . GLU A 1 255 ? -3.704 12.423 21.051 1.00 92.69 255 GLU A C 1
ATOM 1960 O O . GLU A 1 255 ? -3.907 12.186 19.853 1.00 92.69 255 GLU A O 1
ATOM 1965 N N . GLY A 1 256 ? -3.824 13.655 21.551 1.00 91.56 256 GLY A N 1
ATOM 1966 C CA . GLY A 1 256 ? -4.094 14.822 20.720 1.00 91.56 256 GLY A CA 1
ATOM 1967 C C . GLY A 1 256 ? -3.083 14.985 19.577 1.00 91.56 256 GLY A C 1
ATOM 1968 O O . GLY A 1 256 ? -1.873 14.898 19.760 1.00 91.56 256 GLY A O 1
ATOM 1969 N N . ASN A 1 257 ? -3.593 15.290 18.385 1.00 90.25 257 ASN A N 1
ATOM 1970 C CA . ASN A 1 257 ? -2.881 15.383 17.106 1.00 90.25 257 ASN A CA 1
ATOM 1971 C C . ASN A 1 257 ? -2.361 14.052 16.532 1.00 90.25 257 ASN A C 1
ATOM 1973 O O . ASN A 1 257 ? -1.755 14.069 15.460 1.00 90.25 257 ASN A O 1
ATOM 1977 N N . GLY A 1 258 ? -2.630 12.912 17.176 1.00 93.12 258 GLY A N 1
ATOM 1978 C CA . GLY A 1 258 ? -2.443 11.605 16.550 1.00 93.12 258 GLY A CA 1
ATOM 1979 C C . GLY A 1 258 ? -3.387 11.410 15.359 1.00 93.12 258 GLY A C 1
ATOM 1980 O O . GLY A 1 258 ? -4.473 11.990 15.307 1.00 93.12 258 GLY A O 1
ATOM 1981 N N . LEU A 1 259 ? -2.983 10.592 14.389 1.00 94.44 259 LEU A N 1
ATOM 1982 C CA . LEU A 1 259 ? -3.782 10.260 13.213 1.00 94.44 259 LEU A CA 1
ATOM 1983 C C . LEU A 1 259 ? -4.319 8.834 13.327 1.00 94.44 259 LEU A C 1
ATOM 1985 O O . LEU A 1 259 ? -3.555 7.872 13.392 1.00 94.44 259 LEU A O 1
ATOM 1989 N N . LEU A 1 260 ? -5.641 8.712 13.322 1.00 96.00 260 LEU A N 1
ATOM 1990 C CA . LEU A 1 260 ? -6.362 7.452 13.257 1.00 96.00 260 LEU A CA 1
ATOM 1991 C C . LEU A 1 260 ? -6.878 7.236 11.835 1.00 96.00 260 LEU A C 1
ATOM 1993 O O . LEU A 1 260 ? -7.562 8.096 11.281 1.00 96.00 260 LEU A O 1
ATOM 1997 N N . ALA A 1 261 ? -6.615 6.065 11.277 1.00 97.38 261 ALA A N 1
ATOM 1998 C CA . ALA A 1 261 ? -7.259 5.591 10.067 1.00 97.38 261 ALA A CA 1
ATOM 1999 C C . ALA A 1 261 ? -7.980 4.274 10.347 1.00 97.38 261 ALA A C 1
ATOM 2001 O O . ALA A 1 261 ? -7.422 3.383 10.979 1.00 97.38 261 ALA A O 1
ATOM 2002 N N . ILE A 1 262 ? -9.216 4.131 9.884 1.00 98.12 262 ILE A N 1
ATOM 2003 C CA . ILE A 1 262 ? -9.981 2.883 10.006 1.00 98.12 262 ILE A CA 1
ATOM 2004 C C . ILE A 1 262 ? -10.439 2.503 8.611 1.00 98.12 262 ILE A C 1
ATOM 2006 O O . ILE A 1 262 ? -10.974 3.355 7.910 1.00 98.12 262 ILE A O 1
ATOM 2010 N N . PHE A 1 263 ? -10.229 1.249 8.223 1.00 98.19 263 PHE A N 1
ATOM 2011 C CA . PHE A 1 263 ? -10.703 0.668 6.973 1.00 98.19 263 PHE A CA 1
ATOM 2012 C C . PHE A 1 263 ? -11.613 -0.517 7.281 1.00 98.19 263 PHE A C 1
ATOM 2014 O O . PHE A 1 263 ? -11.245 -1.380 8.081 1.00 98.19 263 PHE A O 1
ATOM 2021 N N . ALA A 1 264 ? -12.767 -0.576 6.627 1.00 97.38 264 ALA A N 1
ATOM 2022 C CA . ALA A 1 264 ? -13.704 -1.682 6.708 1.00 97.38 264 ALA A CA 1
ATOM 2023 C C . ALA A 1 264 ? -14.124 -2.130 5.304 1.00 97.38 264 ALA A C 1
ATOM 2025 O O . ALA A 1 264 ? -14.355 -1.308 4.418 1.00 97.38 264 ALA A O 1
ATOM 2026 N N . ARG A 1 265 ? -14.257 -3.444 5.122 1.00 95.88 265 ARG A N 1
ATOM 2027 C CA . ARG A 1 265 ? -14.850 -4.056 3.927 1.00 95.88 265 ARG A CA 1
ATOM 2028 C C . ARG A 1 265 ? -15.905 -5.085 4.325 1.00 95.88 265 ARG A C 1
ATOM 2030 O O . ARG A 1 265 ? -15.790 -5.717 5.373 1.00 95.88 265 ARG A O 1
ATOM 2037 N N . GLY A 1 266 ? -16.908 -5.276 3.472 1.00 94.19 266 GLY A N 1
ATOM 2038 C CA . GLY A 1 266 ? -18.093 -6.084 3.774 1.00 94.19 266 GLY A CA 1
ATOM 2039 C C . GLY A 1 266 ? -19.269 -5.226 4.247 1.00 94.19 266 GLY A C 1
ATOM 2040 O O . GLY A 1 266 ? -19.585 -4.213 3.624 1.00 94.19 266 GLY A O 1
ATOM 2041 N N . GLY A 1 267 ? -19.945 -5.660 5.310 1.00 95.06 267 GLY A N 1
ATOM 2042 C CA . GLY A 1 267 ? -21.091 -4.969 5.896 1.00 95.06 267 GLY A CA 1
ATOM 2043 C C . GLY A 1 267 ? -20.725 -3.662 6.618 1.00 95.06 267 GLY A C 1
ATOM 2044 O O . GLY A 1 267 ? -19.552 -3.420 6.905 1.00 95.06 267 GLY A O 1
ATOM 2045 N N . PRO A 1 268 ? -21.718 -2.808 6.936 1.00 97.44 268 PRO A N 1
ATOM 2046 C CA . PRO A 1 268 ? -21.455 -1.537 7.600 1.00 97.44 268 PRO A CA 1
ATOM 2047 C C . PRO A 1 268 ? -20.892 -1.720 9.013 1.00 97.44 268 PRO A C 1
ATOM 2049 O O . PRO A 1 268 ? -21.291 -2.631 9.745 1.00 97.44 268 PRO A O 1
ATOM 2052 N N . VAL A 1 269 ? -19.996 -0.820 9.416 1.00 98.06 269 VAL A N 1
ATOM 2053 C CA . VAL A 1 269 ? -19.359 -0.808 10.738 1.00 98.06 269 VAL A CA 1
ATOM 2054 C C . VAL A 1 269 ? -19.455 0.583 11.335 1.00 98.06 269 VAL A C 1
ATOM 2056 O O . VAL A 1 269 ? -18.930 1.553 10.796 1.00 98.06 269 VAL A O 1
ATOM 2059 N N . ARG A 1 270 ? -20.086 0.684 12.499 1.00 98.06 270 ARG A N 1
ATOM 2060 C CA . ARG A 1 270 ? -20.157 1.922 13.264 1.00 98.06 270 ARG A CA 1
ATOM 2061 C C . ARG A 1 270 ? -18.921 2.051 14.151 1.00 98.06 270 ARG A C 1
ATOM 2063 O O . ARG A 1 270 ? -18.716 1.242 15.050 1.00 98.06 270 ARG A O 1
ATOM 2070 N N . ALA A 1 271 ? -18.110 3.069 13.903 1.00 95.44 271 ALA A N 1
ATOM 2071 C CA . ALA A 1 271 ? -16.919 3.419 14.663 1.00 95.44 271 ALA A CA 1
ATOM 2072 C C . ALA A 1 271 ? -17.188 4.701 15.460 1.00 95.44 271 ALA A C 1
ATOM 2074 O O . ALA A 1 271 ? -16.928 5.797 14.977 1.00 95.44 271 ALA A O 1
ATOM 2075 N N . GLU A 1 272 ? -17.745 4.612 16.666 1.00 87.00 272 GLU A N 1
ATOM 2076 C CA . GLU A 1 272 ? -18.014 5.813 17.473 1.00 87.00 272 GLU A CA 1
ATOM 2077 C C . GLU A 1 272 ? -16.717 6.350 18.095 1.00 87.00 272 GLU A C 1
ATOM 2079 O O . GLU A 1 272 ? -15.979 5.554 18.668 1.00 87.00 272 GLU A O 1
ATOM 2084 N N . PRO A 1 273 ? -16.422 7.665 18.050 1.00 90.06 273 PRO A N 1
ATOM 2085 C CA . PRO A 1 273 ? -17.256 8.774 17.561 1.00 90.06 273 PRO A CA 1
ATOM 2086 C C . PRO A 1 273 ? -17.018 9.166 16.085 1.00 90.06 273 PRO A C 1
ATOM 2088 O O . PRO A 1 273 ? -17.511 10.197 15.637 1.00 90.06 273 PRO A O 1
ATOM 2091 N N . PHE A 1 274 ? -16.248 8.387 15.331 1.00 93.44 274 PHE A N 1
ATOM 2092 C CA . PHE A 1 274 ? -15.784 8.699 13.973 1.00 93.44 274 PHE A CA 1
ATOM 2093 C C . PHE A 1 274 ? -16.830 8.498 12.861 1.00 93.44 274 PHE A C 1
ATOM 2095 O O . PHE A 1 274 ? -16.629 8.980 11.748 1.00 93.44 274 PHE A O 1
ATOM 2102 N N . GLY A 1 275 ? -17.953 7.839 13.155 1.00 94.12 275 GLY A N 1
ATOM 2103 C CA . GLY A 1 275 ? -19.089 7.680 12.244 1.00 94.12 275 GLY A CA 1
ATOM 2104 C C . GLY A 1 275 ? -19.307 6.235 11.803 1.00 94.12 275 GLY A C 1
ATOM 2105 O O . GLY A 1 275 ? -18.886 5.303 12.481 1.00 94.12 275 GLY A O 1
ATOM 2106 N N . THR A 1 276 ? -19.993 6.047 10.677 1.00 96.69 276 THR A N 1
ATOM 2107 C CA . THR A 1 276 ? -20.256 4.724 10.093 1.00 96.69 276 THR A CA 1
ATOM 2108 C C . THR A 1 276 ? -19.442 4.550 8.819 1.00 96.69 276 THR A C 1
ATOM 2110 O O . THR A 1 276 ? -19.392 5.456 7.986 1.00 96.69 276 THR A O 1
ATOM 2113 N N . LEU A 1 277 ? -18.809 3.386 8.700 1.00 97.62 277 LEU A N 1
ATOM 2114 C CA . LEU A 1 277 ? -18.092 2.915 7.526 1.00 97.62 277 LEU A CA 1
ATOM 2115 C C . LEU A 1 277 ? -18.993 1.963 6.742 1.00 97.62 277 LEU A C 1
ATOM 2117 O O . LEU A 1 277 ? -19.594 1.065 7.329 1.00 97.62 277 LEU A O 1
ATOM 2121 N N . ASP A 1 278 ? -19.078 2.147 5.433 1.00 95.88 278 ASP A N 1
ATOM 2122 C CA . ASP A 1 278 ? -19.840 1.307 4.505 1.00 95.88 278 ASP A CA 1
ATOM 2123 C C . ASP A 1 278 ? -19.143 1.274 3.134 1.00 95.88 278 ASP A C 1
ATOM 2125 O O . ASP A 1 278 ? -18.057 1.818 2.979 1.00 95.88 278 ASP A O 1
ATOM 2129 N N . VAL A 1 279 ? -19.729 0.637 2.121 1.00 92.38 279 VAL A N 1
ATOM 2130 C CA . VAL A 1 279 ? -19.132 0.576 0.771 1.00 92.38 279 VAL A CA 1
ATOM 2131 C C . VAL A 1 279 ? -18.892 1.963 0.152 1.00 92.38 279 VAL A C 1
ATOM 2133 O O . VAL A 1 279 ? -17.917 2.158 -0.575 1.00 92.38 279 VAL A O 1
ATOM 2136 N N . GLU A 1 280 ? -19.738 2.950 0.453 1.00 92.38 280 GLU A N 1
ATOM 2137 C CA . GLU A 1 280 ? -19.582 4.310 -0.067 1.00 92.38 280 GLU A CA 1
ATOM 2138 C C . GLU A 1 280 ? -18.517 5.099 0.698 1.00 92.38 280 GLU A C 1
ATOM 2140 O O . GLU A 1 280 ? -17.848 5.974 0.140 1.00 92.38 280 GLU A O 1
ATOM 2145 N N . ARG A 1 281 ? -18.333 4.776 1.979 1.00 95.06 281 ARG A N 1
ATOM 2146 C CA . ARG A 1 281 ? -17.341 5.372 2.877 1.00 95.06 281 ARG A CA 1
ATOM 2147 C C . ARG A 1 281 ? -16.595 4.274 3.638 1.00 95.06 281 ARG A C 1
ATOM 2149 O O . ARG A 1 281 ? -16.764 4.156 4.851 1.00 95.06 281 ARG A O 1
ATOM 2156 N N . PRO A 1 282 ? -15.739 3.480 2.971 1.00 96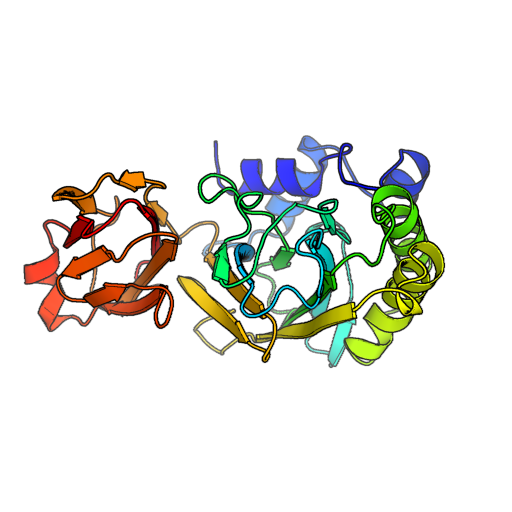.44 282 PRO A N 1
ATOM 2157 C CA . PRO A 1 282 ? -15.155 2.288 3.591 1.00 96.44 282 PRO A CA 1
ATOM 2158 C C . PRO A 1 282 ? -13.993 2.618 4.518 1.00 96.44 282 PRO A C 1
ATOM 2160 O O . PRO A 1 282 ? -13.417 1.733 5.144 1.00 96.44 282 PRO A O 1
ATOM 2163 N N . PHE A 1 283 ? -13.624 3.894 4.617 1.00 97.44 283 PHE A N 1
ATOM 2164 C CA . PHE A 1 283 ? -12.605 4.333 5.544 1.00 97.44 283 PHE A CA 1
ATOM 2165 C C . PHE A 1 283 ? -12.897 5.707 6.130 1.00 97.44 283 PHE A C 1
ATOM 2167 O O . PHE A 1 283 ? -13.627 6.520 5.562 1.00 97.44 283 PHE A O 1
ATOM 2174 N N . VAL A 1 284 ? -12.240 5.976 7.251 1.00 96.50 284 VAL A N 1
ATOM 2175 C CA . VAL A 1 284 ? -12.126 7.305 7.844 1.00 96.50 284 VAL A CA 1
ATOM 2176 C C . VAL A 1 284 ? -10.659 7.584 8.132 1.00 96.50 284 VAL A C 1
ATOM 2178 O O . VAL A 1 284 ? -9.944 6.703 8.602 1.00 96.50 284 VAL A O 1
ATOM 2181 N N . ASN A 1 285 ? -10.226 8.812 7.857 1.00 95.81 285 ASN A N 1
ATOM 2182 C CA . ASN A 1 285 ? -8.989 9.378 8.385 1.00 95.81 285 ASN A CA 1
ATOM 2183 C C . ASN A 1 285 ? -9.386 10.492 9.356 1.00 95.81 285 ASN A C 1
ATOM 2185 O O . ASN A 1 285 ? -10.073 11.434 8.957 1.00 95.81 285 ASN A O 1
ATOM 2189 N N . ALA A 1 286 ? -8.968 10.396 10.611 1.00 94.19 286 ALA A N 1
ATOM 2190 C CA . ALA A 1 286 ? -9.322 11.332 11.665 1.00 94.19 286 ALA A CA 1
ATOM 2191 C C . ALA A 1 286 ? -8.078 11.749 12.451 1.00 94.19 286 ALA A C 1
ATOM 2193 O O . ALA A 1 286 ? -7.394 10.914 13.040 1.00 94.19 286 ALA A O 1
ATOM 2194 N N . ALA A 1 287 ? -7.807 13.052 12.495 1.00 92.75 287 ALA A N 1
ATOM 2195 C CA . ALA A 1 287 ? -6.891 13.601 13.484 1.00 92.75 287 ALA A CA 1
ATOM 2196 C C . ALA A 1 287 ? -7.612 13.656 14.837 1.00 92.75 287 ALA A C 1
ATOM 2198 O O . ALA A 1 287 ? -8.728 14.173 14.933 1.00 92.75 287 ALA A O 1
ATOM 2199 N N . ILE A 1 288 ? -6.986 13.121 15.879 1.00 92.31 288 ILE A N 1
ATOM 2200 C CA . ILE A 1 288 ? -7.527 13.169 17.232 1.00 92.31 288 ILE A CA 1
ATOM 2201 C C . ILE A 1 288 ? -7.399 14.600 17.737 1.00 92.31 288 ILE A C 1
ATOM 2203 O O . ILE A 1 288 ? -6.305 15.119 17.936 1.00 92.31 288 ILE A O 1
ATOM 2207 N N . GLU A 1 289 ? -8.523 15.278 17.932 1.00 89.38 289 GLU A N 1
ATOM 2208 C CA . GLU A 1 289 ? -8.491 16.620 18.503 1.00 89.38 289 GLU A CA 1
ATOM 2209 C C . GLU A 1 289 ? -8.122 16.544 19.997 1.00 89.38 289 GLU A C 1
ATOM 2211 O O . GLU A 1 289 ? -8.717 15.735 20.713 1.00 89.38 289 GLU A O 1
ATOM 2216 N N . PRO A 1 290 ? -7.235 17.417 20.519 1.00 87.75 290 PRO A N 1
ATOM 2217 C CA . PRO A 1 290 ? -6.813 17.374 21.927 1.00 87.75 290 PRO A CA 1
ATOM 2218 C C . PRO A 1 290 ? -7.969 17.405 22.940 1.00 87.75 290 PRO A C 1
ATOM 2220 O O . PRO A 1 290 ? -7.915 16.788 23.997 1.00 87.75 290 PRO A O 1
ATOM 2223 N N . ARG A 1 291 ? -9.078 18.079 22.606 1.00 84.75 291 ARG A N 1
ATOM 2224 C CA . ARG A 1 291 ? -10.279 18.124 23.461 1.00 84.75 291 ARG A CA 1
ATOM 2225 C C . ARG A 1 291 ? -11.019 16.785 23.579 1.00 84.75 291 ARG A C 1
ATOM 2227 O O . ARG A 1 291 ? -11.822 16.627 24.493 1.00 84.75 291 ARG A O 1
ATOM 2234 N N . HIS A 1 292 ? -10.790 15.852 22.657 1.00 85.62 292 HIS A N 1
ATOM 2235 C CA . HIS A 1 292 ? -11.406 14.523 22.651 1.00 85.62 292 HIS A CA 1
ATOM 2236 C C . HIS A 1 292 ? -10.513 13.452 23.290 1.00 85.62 292 HIS A C 1
ATOM 2238 O O . HIS A 1 292 ? -10.983 12.340 23.512 1.00 85.62 292 HIS A O 1
ATOM 2244 N N . GLU A 1 293 ? -9.268 13.785 23.639 1.00 85.38 293 GLU A N 1
ATOM 2245 C CA . GLU A 1 293 ? -8.284 12.859 24.209 1.00 85.38 293 GLU A CA 1
ATOM 2246 C C . GLU A 1 293 ? -8.815 12.157 25.466 1.00 85.38 293 GLU A C 1
ATOM 2248 O O . GLU A 1 293 ? -8.866 10.931 25.525 1.00 85.38 293 GLU A O 1
ATOM 2253 N N . THR A 1 294 ? -9.359 12.914 26.425 1.00 85.44 294 THR A N 1
ATOM 2254 C CA . THR A 1 294 ? -9.946 12.350 27.653 1.00 85.44 294 THR A CA 1
ATOM 2255 C C . THR A 1 294 ? -11.106 11.393 27.370 1.00 85.44 294 THR A C 1
ATOM 2257 O O . THR A 1 294 ? -11.254 10.383 28.054 1.00 85.44 294 THR A O 1
ATOM 2260 N N . ALA A 1 295 ? -11.935 11.690 26.362 1.00 86.31 295 ALA A N 1
ATOM 2261 C CA . ALA A 1 295 ? -13.066 10.838 25.989 1.00 86.31 295 ALA A CA 1
ATOM 2262 C C . ALA A 1 295 ? -12.613 9.542 25.294 1.00 86.31 295 ALA A C 1
ATOM 2264 O O . ALA A 1 295 ? -13.307 8.528 25.362 1.00 86.31 295 ALA A O 1
ATOM 2265 N N . LEU A 1 296 ? -11.441 9.573 24.657 1.00 91.44 296 LEU A N 1
ATOM 2266 C CA . LEU A 1 296 ? -10.841 8.467 23.914 1.00 91.44 296 LEU A CA 1
ATOM 2267 C C . LEU A 1 296 ? -9.745 7.730 24.696 1.00 91.44 296 LEU A C 1
ATOM 2269 O O . LEU A 1 296 ? -9.192 6.761 24.183 1.00 91.44 296 LEU A O 1
ATOM 2273 N N . ALA A 1 297 ? -9.459 8.120 25.942 1.00 88.12 297 ALA A N 1
ATOM 2274 C CA . ALA A 1 297 ? -8.402 7.524 26.763 1.00 88.12 297 ALA A CA 1
ATOM 2275 C C . ALA A 1 297 ? -8.566 6.005 26.951 1.00 88.12 297 ALA A C 1
ATOM 2277 O O . ALA A 1 297 ? -7.592 5.264 27.033 1.00 88.12 297 ALA A O 1
ATOM 2278 N N . GLY A 1 298 ? -9.811 5.520 26.987 1.00 89.56 298 GLY A N 1
ATOM 2279 C CA . GLY A 1 298 ? -10.103 4.089 27.051 1.00 89.56 298 GLY A CA 1
ATOM 2280 C C . GLY A 1 298 ? -10.124 3.389 25.691 1.00 89.56 298 GLY A C 1
ATOM 2281 O O . GLY A 1 298 ? -10.531 2.229 25.644 1.00 89.56 298 GLY A O 1
ATOM 2282 N N . GLY A 1 299 ? -9.825 4.079 24.590 1.00 93.75 299 GLY A N 1
ATOM 2283 C CA . GLY A 1 299 ? -10.057 3.622 23.221 1.00 93.75 299 GLY A CA 1
ATOM 2284 C C . GLY A 1 299 ? -11.444 3.983 22.678 1.00 93.75 299 GLY A C 1
ATOM 2285 O O . GLY A 1 299 ? -12.172 4.795 23.254 1.00 93.75 299 GLY A O 1
ATOM 2286 N N . PHE A 1 300 ? -11.835 3.331 21.587 1.00 95.00 300 PHE A N 1
ATOM 2287 C CA . PHE A 1 300 ? -13.137 3.500 20.936 1.00 95.00 300 PHE A CA 1
ATOM 2288 C C . PHE A 1 300 ? -13.754 2.154 20.545 1.00 95.00 300 PHE A C 1
ATOM 2290 O O . PHE A 1 300 ? -13.080 1.126 20.595 1.00 95.00 300 PHE A O 1
ATOM 2297 N N . ASN A 1 301 ? -15.037 2.143 20.185 1.00 96.19 301 ASN A N 1
ATOM 2298 C CA . ASN A 1 301 ? -15.753 0.917 19.837 1.00 96.19 301 ASN A CA 1
ATOM 2299 C C . ASN A 1 301 ? -16.039 0.844 18.341 1.00 96.19 301 ASN A C 1
ATOM 2301 O O . ASN A 1 301 ? -16.486 1.817 17.733 1.00 96.19 301 ASN A O 1
ATOM 2305 N N . LEU A 1 302 ? -15.835 -0.344 17.787 1.00 97.44 302 LEU A N 1
ATOM 2306 C CA . LEU A 1 302 ? -16.365 -0.764 16.501 1.00 97.44 302 LEU A CA 1
ATOM 2307 C C . LEU A 1 302 ? -17.578 -1.653 16.758 1.00 97.44 302 LEU A C 1
ATOM 2309 O O . LEU A 1 302 ? -17.477 -2.607 17.525 1.00 97.44 302 LEU A O 1
ATOM 2313 N N . VAL A 1 303 ? -18.704 -1.364 16.116 1.00 97.75 303 VAL A N 1
ATOM 2314 C CA . VAL A 1 303 ? -19.913 -2.191 16.168 1.00 97.75 303 VAL A CA 1
ATOM 2315 C C . VAL A 1 303 ? -20.296 -2.565 14.746 1.00 97.75 303 VAL A C 1
ATOM 2317 O O . VAL A 1 303 ? -20.615 -1.696 13.936 1.00 97.75 303 VAL A O 1
ATOM 2320 N N . ALA A 1 304 ? -20.252 -3.856 14.439 1.00 97.38 304 ALA A N 1
ATOM 2321 C CA . ALA A 1 304 ? -20.597 -4.366 13.122 1.00 97.38 304 ALA A CA 1
ATOM 2322 C C . ALA A 1 304 ? -22.124 -4.420 12.944 1.00 97.38 304 ALA A C 1
ATOM 2324 O O . ALA A 1 304 ? -22.827 -5.089 13.700 1.00 97.38 304 ALA A O 1
ATOM 2325 N N . GLU A 1 305 ? -22.660 -3.724 11.944 1.00 96.81 305 GLU A N 1
ATOM 2326 C CA . GLU A 1 305 ? -24.088 -3.761 11.583 1.00 96.81 305 GLU A CA 1
ATOM 2327 C C . GLU A 1 305 ? -24.386 -4.846 10.526 1.00 96.81 305 GLU A C 1
ATOM 2329 O O . GLU A 1 305 ? -25.537 -5.265 10.352 1.00 96.81 305 GLU A O 1
ATOM 2334 N N . GLY A 1 306 ? -23.332 -5.358 9.884 1.00 95.06 306 GLY A N 1
ATOM 2335 C CA . GLY A 1 306 ? -23.286 -6.567 9.060 1.00 95.06 306 GLY A CA 1
ATOM 2336 C C . GLY A 1 306 ? -21.918 -7.250 9.182 1.00 95.06 306 GLY A C 1
ATOM 2337 O O . GLY A 1 306 ? -21.035 -6.719 9.847 1.00 95.06 306 GLY A O 1
ATOM 2338 N N . ASP A 1 307 ? -21.739 -8.413 8.553 1.00 96.44 307 ASP A N 1
ATOM 2339 C CA . ASP A 1 307 ? -20.463 -9.141 8.606 1.00 96.44 307 ASP A CA 1
ATOM 2340 C C . ASP A 1 307 ? -19.367 -8.358 7.871 1.00 96.44 307 ASP A C 1
ATOM 2342 O O . ASP A 1 307 ? -19.526 -8.036 6.690 1.00 96.44 307 ASP A O 1
ATOM 2346 N N . ALA A 1 308 ? -18.274 -8.030 8.558 1.00 96.88 308 ALA A N 1
ATOM 2347 C CA . ALA A 1 308 ? -17.248 -7.129 8.041 1.00 96.88 308 ALA A CA 1
ATOM 2348 C C . ALA A 1 308 ? -15.842 -7.498 8.519 1.00 96.88 308 ALA A C 1
ATOM 2350 O O . ALA A 1 308 ? -15.651 -7.937 9.653 1.00 96.88 308 ALA A O 1
ATOM 2351 N N . ASP A 1 309 ? -14.849 -7.235 7.672 1.00 97.44 309 ASP A N 1
ATOM 2352 C CA . ASP A 1 309 ? -13.446 -7.218 8.071 1.00 97.44 309 ASP A CA 1
ATOM 2353 C C . ASP A 1 309 ? -13.006 -5.775 8.303 1.00 97.44 309 ASP A C 1
ATOM 2355 O O . ASP A 1 309 ? -13.219 -4.908 7.450 1.00 97.44 309 ASP A O 1
ATOM 2359 N N . VAL A 1 310 ? -12.355 -5.520 9.435 1.00 97.69 310 VAL A N 1
ATOM 2360 C CA . VAL A 1 310 ? -11.929 -4.177 9.839 1.00 97.69 310 VAL A CA 1
ATOM 2361 C C . VAL A 1 310 ? -10.471 -4.184 10.259 1.00 97.69 310 VAL A C 1
ATOM 2363 O O . VAL A 1 310 ? -10.016 -5.094 10.950 1.00 97.69 310 VAL A O 1
ATOM 2366 N N . VAL A 1 311 ? -9.742 -3.138 9.890 1.00 98.06 311 VAL A N 1
ATOM 2367 C CA . VAL A 1 311 ? -8.407 -2.837 10.409 1.00 98.06 311 VAL A CA 1
ATOM 2368 C C . VAL A 1 311 ? -8.343 -1.359 10.771 1.00 98.06 311 VAL A C 1
ATOM 2370 O O . VAL A 1 311 ? -8.903 -0.511 10.075 1.00 98.06 311 VAL A O 1
ATOM 2373 N N . ALA A 1 312 ? -7.669 -1.042 11.869 1.00 97.75 312 ALA A N 1
ATOM 2374 C CA . ALA A 1 312 ? -7.380 0.331 12.247 1.00 97.75 312 ALA A CA 1
ATOM 2375 C C . ALA A 1 312 ? -5.871 0.557 12.299 1.00 97.75 312 ALA A C 1
ATOM 2377 O O . ALA A 1 312 ? -5.087 -0.354 12.559 1.00 97.75 312 ALA A O 1
ATOM 2378 N N . PHE A 1 313 ? -5.469 1.792 12.054 1.00 97.25 313 PHE A N 1
ATOM 2379 C CA . PHE A 1 313 ? -4.097 2.244 12.123 1.00 97.25 313 PHE A CA 1
ATOM 2380 C C . PHE A 1 313 ? -4.055 3.505 12.959 1.00 97.25 313 PHE A C 1
ATOM 2382 O O . PHE A 1 313 ? -4.820 4.435 12.711 1.00 97.25 313 PHE A O 1
ATOM 2389 N N . TYR A 1 314 ? -3.159 3.548 13.931 1.00 96.69 314 TYR A N 1
ATOM 2390 C CA . TYR A 1 314 ? -2.949 4.733 14.739 1.00 96.69 314 TYR A CA 1
ATOM 2391 C C . TYR A 1 314 ? -1.497 5.174 14.629 1.00 96.69 314 TYR A C 1
ATOM 2393 O O . TYR A 1 314 ? -0.581 4.381 14.806 1.00 96.69 314 TYR A O 1
ATOM 2401 N N . THR A 1 315 ? -1.287 6.438 14.285 1.00 95.00 315 THR A N 1
ATOM 2402 C CA . THR A 1 315 ? 0.032 7.068 14.284 1.00 95.00 315 THR A CA 1
ATOM 2403 C C . THR A 1 315 ? 0.008 8.165 15.343 1.00 95.00 315 THR A C 1
ATOM 2405 O O . THR A 1 315 ? -0.712 9.145 15.145 1.00 95.00 315 THR A O 1
ATOM 2408 N N . PRO A 1 316 ? 0.753 8.029 16.453 1.00 92.94 316 PRO A N 1
ATOM 2409 C CA . PRO A 1 316 ? 0.842 9.057 17.490 1.00 92.94 316 PRO A CA 1
ATOM 2410 C C . PRO A 1 316 ? 1.284 10.429 16.936 1.00 92.94 316 PRO A C 1
A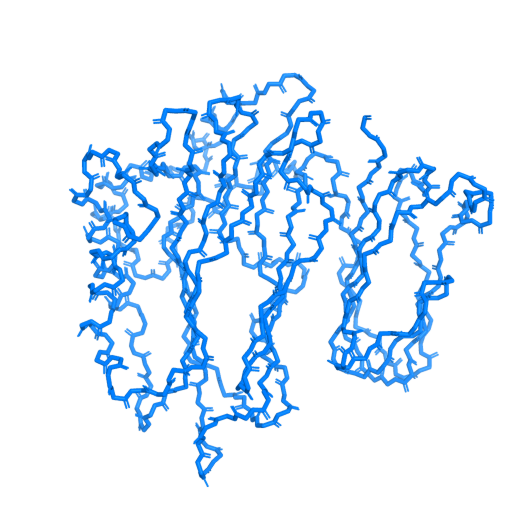TOM 2412 O O . PRO A 1 316 ? 1.759 10.515 15.795 1.00 92.94 316 PRO A O 1
ATOM 2415 N N . PRO A 1 317 ? 1.176 11.524 17.707 1.00 89.12 317 PRO A N 1
ATOM 2416 C CA . PRO A 1 317 ? 1.822 12.793 17.366 1.00 89.12 317 PRO A CA 1
ATOM 2417 C C . PRO A 1 317 ? 3.353 12.649 17.379 1.00 89.12 317 PRO A C 1
ATOM 2419 O O . PRO A 1 317 ? 3.906 11.874 18.163 1.00 89.12 317 PRO A O 1
ATOM 2422 N N . GLY A 1 318 ? 4.019 13.287 16.408 1.00 74.88 318 GLY A N 1
ATOM 2423 C CA . GLY A 1 318 ? 5.469 13.186 16.169 1.00 74.88 318 GLY A CA 1
ATOM 2424 C C . GLY A 1 318 ? 6.235 14.417 16.591 1.00 74.88 318 GLY A C 1
ATOM 2425 O O . GLY A 1 318 ? 5.595 15.486 16.696 1.00 74.88 318 GLY A O 1
#

Nearest PDB structures (foldseek):
  4xl1-assembly3_E  TM=4.563E-01  e=6.687E-03  Rattus norvegicus
  6h7e-assembly1_A  TM=3.708E-01  e=1.518E-01  Homo sapiens
  4qd2-assembly2_F  TM=2.670E-01  e=5.859E+00  Clostridium botulinum A str. Hall
  8zj2-assembly1_B  TM=1.974E-01  e=7.416E+00  Homo sapiens